Protein AF-0000000067098112 (afdb_homodimer)

Nearest PDB structures (foldseek):
  1sfp-assembly1_A-2  TM=9.881E-01  e=1.733E-14  Bos taurus
  1spp-assembly1_B  TM=9.277E-01  e=8.759E-15  Sus scrofa
  1spp-assembly1_A  TM=9.514E-01  e=3.627E-14  Sus scrofa
  7b01-assembly1_A  TM=7.606E-01  e=8.707E-05  Escherichia coli
  5azy-assembly3_A  TM=5.518E-01  e=7.334E-03  Rattus norvegicus

Sequence (258 aa):
ARLRDLSPWAHLPLGTLSMTMNGPHKCGGVLRDLSGRISTYEGPKTDCIWTILAKPGSRVFVAIPYLNLACGKEYVEVQDGLPGAGNYGKLCSGIGLTYQSSSNALSIKYSRTAGHSASSFDIYYYGDSARLRDLSPWAHLPLGTLSMTMNGPHKCGGVLRDLSGRISTYEGPKTDCIWTILAKPGSRVFVAIPYLNLACGKEYVEVQDGLPGAGNYGKLCSGIGLTYQSSSNALSIKYSRTAGHSASSFDIYYYGDS

Secondary structure (DSSP, 8-state):
------------------------SSS-EEE-SSEEEEE---SS--EEEEEEEPPTT--EEEEEEEEE--TTTEEEEEESSSTTS-EEEEEEEEEEEEEE-SSSEEEEEEEE-TTPPPPP-EEEEEE--/-------------------------SS-EEE-SSEEEEE---SS--EEEEEEEPPTT--EEEEEEEEE--TTTEEEEEESSSTTS-EEEEEEEEEEEEEE-SSSEEEEEEEE-TTPPPPP-EEEEEE--

Radius of gyration: 26.46 Å; Cα contacts (8 Å, |Δi|>4): 608; chains: 2; bounding box: 40×64×136 Å

Foldseek 3Di:
DDPPPPDDPPPPPPPPPCPCLCQDLDFEDEAEDQKHKHKDNFDQDFKGKYKYFYDWPKKKKKWWAWFAADPPFKWKWKAQFPPPHHTPDTHRTDHTDMDMHPTRMMMMMIGGHGPDGTDITMMMMGMDD/DDPDPPDPPPPPPPPPPCPVLPQDLDFEDEAEDQKHKHKDNFDQDFKGKYKYFYDWPKKKKKWWAWFAADPPFKWKWKAQFPPPHDTPDTDRTDHTDMDMHPTRMMMMMIGGHGPDGTDITMMMMGMDD

Organism: Sus scrofa (NCBI:txid9823)

pLDDT: mean 84.82, std 21.98, range [25.31, 98.44]

Structure (mmCIF, N/CA/C/O backbone):
data_AF-0000000067098112-model_v1
#
loop_
_entity.id
_entity.type
_entity.pdbx_description
1 polymer 'AQN-1 protein'
#
loop_
_atom_site.group_PDB
_atom_site.id
_atom_site.type_symbol
_atom_site.label_atom_id
_atom_site.label_alt_id
_atom_site.label_comp_id
_atom_site.label_asym_id
_atom_site.label_entity_id
_atom_site.label_seq_id
_atom_site.pdbx_PDB_ins_code
_atom_site.Cartn_x
_atom_site.Cartn_y
_atom_site.Cartn_z
_atom_site.occupancy
_atom_site.B_iso_or_equiv
_atom_site.auth_seq_id
_atom_site.auth_comp_id
_atom_site.auth_asym_id
_atom_site.auth_atom_id
_atom_site.pdbx_PDB_model_num
ATOM 1 N N . ALA A 1 1 ? 16.594 31.734 68 1 25.31 1 ALA A N 1
ATOM 2 C CA . ALA A 1 1 ? 15.812 32.406 66.938 1 25.31 1 ALA A CA 1
ATOM 3 C C . ALA A 1 1 ? 16.031 31.734 65.625 1 25.31 1 ALA A C 1
ATOM 5 O O . ALA A 1 1 ? 16.922 30.906 65.438 1 25.31 1 ALA A O 1
ATOM 6 N N . ARG A 1 2 ? 15.789 32.594 64.562 1 27.59 2 ARG A N 1
ATOM 7 C CA . ARG A 1 2 ? 15.008 32.625 63.312 1 27.59 2 ARG A CA 1
ATOM 8 C C . ARG A 1 2 ? 15.805 32.094 62.156 1 27.59 2 ARG A C 1
ATOM 10 O O . ARG A 1 2 ? 16.812 32.656 61.75 1 27.59 2 ARG A O 1
ATOM 17 N N . LEU A 1 3 ? 16.109 30.797 62.25 1 34.31 3 LEU A N 1
ATOM 18 C CA . LEU A 1 3 ? 16.703 30.109 61.125 1 34.31 3 LEU A CA 1
ATOM 19 C C . LEU A 1 3 ? 16.141 30.625 59.812 1 34.31 3 LEU A C 1
ATOM 21 O O . LEU A 1 3 ? 14.93 30.75 59.656 1 34.31 3 LEU A O 1
ATOM 25 N N . ARG A 1 4 ? 16.953 31.531 59.188 1 33.66 4 ARG A N 1
ATOM 26 C CA . ARG A 1 4 ? 16.766 32.125 57.875 1 33.66 4 ARG A CA 1
ATOM 27 C C . ARG A 1 4 ? 16.141 31.109 56.906 1 33.66 4 ARG A C 1
ATOM 29 O O . ARG A 1 4 ? 16.609 29.969 56.812 1 33.66 4 ARG A O 1
ATOM 36 N N . ASP A 1 5 ? 14.883 31.375 56.562 1 35.78 5 ASP A N 1
ATOM 37 C CA . ASP A 1 5 ? 13.977 30.875 55.531 1 35.78 5 ASP A CA 1
ATOM 38 C C . ASP A 1 5 ? 14.703 30.625 54.219 1 35.78 5 ASP A C 1
ATOM 40 O O . ASP A 1 5 ? 15.242 31.547 53.594 1 35.78 5 ASP A O 1
ATOM 44 N N . LEU A 1 6 ? 15.656 29.672 54.156 1 38.19 6 LEU A N 1
ATOM 45 C CA . LEU A 1 6 ? 16.188 29.203 52.875 1 38.19 6 LEU A CA 1
ATOM 46 C C . LEU A 1 6 ? 15.117 29.25 51.781 1 38.19 6 LEU A C 1
ATOM 48 O O . LEU A 1 6 ? 14.023 28.719 51.969 1 38.19 6 LEU A O 1
ATOM 52 N N . SER A 1 7 ? 15.148 30.438 51.125 1 38.28 7 SER A N 1
ATOM 53 C CA . SER A 1 7 ? 14.297 30.828 50 1 38.28 7 SER A CA 1
ATOM 54 C C . SER A 1 7 ? 13.961 29.625 49.125 1 38.28 7 SER A C 1
ATOM 56 O O . SER A 1 7 ? 14.664 28.609 49.156 1 38.28 7 SER A O 1
ATOM 58 N N . PRO A 1 8 ? 12.844 29.75 48.344 1 40.84 8 PRO A N 1
ATOM 59 C CA . PRO A 1 8 ? 11.938 29.016 47.438 1 40.84 8 PRO A CA 1
ATOM 60 C C . PRO A 1 8 ? 12.656 28.406 46.25 1 40.84 8 PRO A C 1
ATOM 62 O O . PRO A 1 8 ? 13.602 29 45.719 1 40.84 8 PRO A O 1
ATOM 65 N N . TRP A 1 9 ? 12.891 27 46.312 1 42.34 9 TRP A N 1
ATOM 66 C CA . TRP A 1 9 ? 13.141 26.188 45.125 1 42.34 9 TRP A CA 1
ATOM 67 C C . TRP A 1 9 ? 12.531 26.828 43.875 1 42.34 9 TRP A C 1
ATOM 69 O O . TRP A 1 9 ? 11.344 27.156 43.844 1 42.34 9 TRP A O 1
ATOM 79 N N . ALA A 1 10 ? 13.32 27.766 43.281 1 41.31 10 ALA A N 1
ATOM 80 C CA . ALA A 1 10 ? 13.016 28.312 41.969 1 41.31 10 ALA A CA 1
ATOM 81 C C . ALA A 1 10 ? 12.32 27.266 41.094 1 41.31 10 ALA A C 1
ATOM 83 O O . ALA A 1 10 ? 12.773 26.125 41 1 41.31 10 ALA A O 1
ATOM 84 N N . HIS A 1 11 ? 10.977 27.266 41.125 1 44.44 11 HIS A N 1
ATOM 85 C CA . HIS A 1 11 ? 10.156 26.594 40.125 1 44.44 11 HIS A CA 1
ATOM 86 C C . HIS A 1 11 ? 10.789 26.672 38.719 1 44.44 11 HIS A C 1
ATOM 88 O O . HIS A 1 11 ? 10.883 27.75 38.156 1 44.44 11 HIS A O 1
ATOM 94 N N . LEU A 1 12 ? 11.898 26.031 38.594 1 43.72 12 LEU A N 1
ATOM 95 C CA . LEU A 1 12 ? 12.273 25.922 37.188 1 43.72 12 LEU A CA 1
ATOM 96 C C . LEU A 1 12 ? 11.039 25.672 36.344 1 43.72 12 LEU A C 1
ATOM 98 O O . LEU A 1 12 ? 10.188 24.844 36.656 1 43.72 12 LEU A O 1
ATOM 102 N N . PRO A 1 13 ? 10.68 26.703 35.656 1 44.41 13 PRO A N 1
ATOM 103 C CA . PRO A 1 13 ? 9.547 26.375 34.781 1 44.41 13 PRO A CA 1
ATOM 104 C C . PRO A 1 13 ? 9.711 25.047 34.062 1 44.41 13 PRO A C 1
ATOM 106 O O . PRO A 1 13 ? 10.781 24.75 33.531 1 44.41 13 PRO A O 1
ATOM 109 N N . LEU A 1 14 ? 9.297 23.984 34.656 1 39.31 14 LEU A N 1
ATOM 110 C CA . LEU A 1 14 ? 9.062 22.844 33.781 1 39.31 14 LEU A CA 1
ATOM 111 C C . LEU A 1 14 ? 8.594 23.312 32.406 1 39.31 14 LEU A C 1
ATOM 113 O O . LEU A 1 14 ? 7.434 23.703 32.219 1 39.31 14 LEU A O 1
ATOM 117 N N . GLY A 1 15 ? 9.469 24.062 31.734 1 39.88 15 GLY A N 1
ATOM 118 C CA . GLY A 1 15 ? 9.078 24.156 30.328 1 39.88 15 GLY A CA 1
ATOM 119 C C . GLY A 1 15 ? 8.469 22.891 29.781 1 39.88 15 GLY A C 1
ATOM 120 O O . GLY A 1 15 ? 9.055 21.812 29.922 1 39.88 15 GLY A O 1
ATOM 121 N N . THR A 1 16 ? 7.191 22.719 30.047 1 38.34 16 THR A N 1
ATOM 122 C CA . THR A 1 16 ? 6.465 21.719 29.266 1 38.34 16 THR A CA 1
ATOM 123 C C . THR A 1 16 ? 7.031 21.625 27.859 1 38.34 16 THR A C 1
ATOM 125 O O . THR A 1 16 ? 7.07 22.625 27.125 1 38.34 16 THR A O 1
ATOM 128 N N . LEU A 1 17 ? 8.211 21.125 27.688 1 37.41 17 LEU A N 1
ATOM 129 C CA . LEU A 1 17 ? 8.438 20.641 26.328 1 37.41 17 LEU A CA 1
ATOM 130 C C . LEU A 1 17 ? 7.129 20.172 25.703 1 37.41 17 LEU A C 1
ATOM 132 O O . LEU A 1 17 ? 6.582 19.141 26.094 1 37.41 17 LEU A O 1
ATOM 136 N N . SER A 1 18 ? 6.16 21.078 25.656 1 36.88 18 SER A N 1
ATOM 137 C CA . SER A 1 18 ? 5.062 20.797 24.75 1 36.88 18 SER A CA 1
ATOM 138 C C . SER A 1 18 ? 5.555 20.047 23.516 1 36.88 18 SER A C 1
ATOM 140 O O . SER A 1 18 ? 6.316 20.594 22.703 1 36.88 18 SER A O 1
ATOM 142 N N . MET A 1 19 ? 6.223 18.984 23.594 1 39.19 19 MET A N 1
ATOM 143 C CA . MET A 1 19 ? 6.176 18.25 22.328 1 39.19 19 MET A CA 1
ATOM 144 C C . MET A 1 19 ? 4.875 18.516 21.578 1 39.19 19 MET A C 1
ATOM 146 O O . MET A 1 19 ? 3.805 18.094 22.016 1 39.19 19 MET A O 1
ATOM 150 N N . THR A 1 20 ? 4.555 19.688 21.266 1 40.09 20 THR A N 1
ATOM 151 C CA . THR A 1 20 ? 3.461 20.016 20.359 1 40.09 20 THR A CA 1
ATOM 152 C C . THR A 1 20 ? 3.371 18.969 19.234 1 40.09 20 THR A C 1
ATOM 154 O O . THR A 1 20 ? 4.297 18.844 18.438 1 40.09 20 THR A O 1
ATOM 157 N N . MET A 1 21 ? 3.25 17.781 19.469 1 44.78 21 MET A N 1
ATOM 158 C CA . MET A 1 21 ? 2.828 16.875 18.406 1 44.78 21 MET A CA 1
ATOM 159 C C . MET A 1 21 ? 1.925 17.594 17.406 1 44.78 21 MET A C 1
ATOM 161 O O . MET A 1 21 ? 0.701 17.469 17.469 1 44.78 21 MET A O 1
ATOM 165 N N . ASN A 1 22 ? 1.955 18.859 17.328 1 44.22 22 ASN A N 1
ATOM 166 C CA . ASN A 1 22 ? 1.069 19.609 16.453 1 44.22 22 ASN A CA 1
ATOM 167 C C . ASN A 1 22 ? 1.179 19.141 15.008 1 44.22 22 ASN A C 1
ATOM 169 O O . ASN A 1 22 ? 2.137 19.484 14.312 1 44.22 22 ASN A O 1
ATOM 173 N N . GLY A 1 23 ? 1.133 17.953 14.68 1 50.28 23 GLY A N 1
ATOM 174 C CA . GLY A 1 23 ? 0.94 17.828 13.242 1 50.28 23 GLY A CA 1
ATOM 175 C C . GLY A 1 23 ? -0.057 18.812 12.68 1 50.28 23 GLY A C 1
ATOM 176 O O . GLY A 1 23 ? -0.913 19.328 13.414 1 50.28 23 GLY A O 1
ATOM 177 N N . PRO A 1 24 ? 0.454 19.531 11.727 1 52.94 24 PRO A N 1
ATOM 178 C CA . PRO A 1 24 ? -0.452 20.562 11.195 1 52.94 24 PRO A CA 1
ATOM 179 C C . PRO A 1 24 ? -1.852 20.016 10.914 1 52.94 24 PRO A C 1
ATOM 181 O O . PRO A 1 24 ? -1.995 18.875 10.445 1 52.94 24 PRO A O 1
ATOM 184 N N . HIS A 1 25 ? -2.746 20.344 11.719 1 68.44 25 HIS A N 1
ATOM 185 C CA . HIS A 1 25 ? -4.129 20.25 11.266 1 68.44 25 HIS A CA 1
ATOM 186 C C . HIS A 1 25 ? -4.359 21.109 10.023 1 68.44 25 HIS A C 1
ATOM 188 O O . HIS A 1 25 ? -5.332 21.875 9.961 1 68.44 25 HIS A O 1
ATOM 194 N N . LYS A 1 26 ? -3.18 21.234 9.312 1 86.12 26 LYS A N 1
ATOM 195 C CA . LYS A 1 26 ? -3.264 21.984 8.062 1 86.12 26 LYS A CA 1
ATOM 196 C C . LYS A 1 26 ? -3.215 21.062 6.855 1 86.12 26 LYS A C 1
ATOM 198 O O . LYS A 1 26 ? -2.701 19.938 6.949 1 86.12 26 LYS A O 1
ATOM 203 N N . CYS A 1 27 ? -3.768 21.531 5.918 1 94.19 27 CYS A N 1
ATOM 204 C CA . CYS A 1 27 ? -3.799 20.766 4.68 1 94.19 27 CYS A CA 1
ATOM 205 C C . CYS A 1 27 ? -2.525 20.969 3.869 1 94.19 27 CYS A C 1
ATOM 207 O O . CYS A 1 27 ? -2.416 21.953 3.127 1 94.19 27 CYS A O 1
ATOM 209 N N . GLY A 1 28 ? -1.547 20.156 4.059 1 95.69 28 GLY A N 1
ATOM 210 C CA . GLY A 1 28 ? -0.354 20.141 3.229 1 95.69 28 GLY A CA 1
ATOM 211 C C . GLY A 1 28 ? 0.796 20.938 3.822 1 95.69 28 GLY A C 1
ATOM 212 O O . GLY A 1 28 ? 0.792 21.25 5.016 1 95.69 28 GLY A O 1
ATOM 213 N N . GLY A 1 29 ? 1.855 21.062 2.939 1 94.69 29 GLY A N 1
ATOM 214 C CA . GLY A 1 29 ? 3.041 21.812 3.338 1 94.69 29 GLY A CA 1
ATOM 215 C C . GLY A 1 29 ? 4.289 20.953 3.396 1 94.69 29 GLY A C 1
ATOM 216 O O . GLY A 1 29 ? 4.25 19.766 3.066 1 94.69 29 GLY A O 1
ATOM 217 N N . VAL A 1 30 ? 5.336 21.672 3.742 1 96.31 30 VAL A N 1
ATOM 218 C CA . VAL A 1 30 ? 6.625 20.984 3.844 1 96.31 30 VAL A CA 1
ATOM 219 C C . VAL A 1 30 ? 6.969 20.75 5.312 1 96.31 30 VAL A C 1
ATOM 221 O O . VAL A 1 30 ? 6.93 21.688 6.121 1 96.31 30 VAL A O 1
ATOM 224 N N . LEU A 1 31 ? 7.262 19.562 5.637 1 95.5 31 LEU A N 1
ATOM 225 C CA . LEU A 1 31 ? 7.586 19.141 7 1 95.5 31 LEU A CA 1
ATOM 226 C C . LEU A 1 31 ? 9.062 18.781 7.125 1 95.5 31 LEU A C 1
ATOM 228 O O . LEU A 1 31 ? 9.539 17.891 6.43 1 95.5 31 LEU A O 1
ATOM 232 N N . ARG A 1 32 ? 9.766 19.375 8.07 1 94.56 32 ARG A N 1
ATOM 233 C CA . ARG A 1 32 ? 11.211 19.188 8.164 1 94.56 32 ARG A CA 1
ATOM 234 C C . ARG A 1 32 ? 11.609 18.672 9.547 1 94.56 32 ARG A C 1
ATOM 236 O O . ARG A 1 32 ? 12.789 18.438 9.812 1 94.56 32 ARG A O 1
ATOM 243 N N . ASP A 1 33 ? 10.555 18.547 10.383 1 92.56 33 ASP A N 1
ATOM 244 C CA . ASP A 1 33 ? 10.859 18.016 11.703 1 92.56 33 ASP A CA 1
ATOM 245 C C . ASP A 1 33 ? 11.336 16.578 11.617 1 92.56 33 ASP A C 1
ATOM 247 O O . ASP A 1 33 ? 11.039 15.867 10.648 1 92.56 33 ASP A O 1
ATOM 251 N N . LEU A 1 34 ? 12.102 16.094 12.625 1 92.38 34 LEU A N 1
ATOM 252 C CA . LEU A 1 34 ? 12.656 14.742 12.648 1 92.38 34 LEU A CA 1
ATOM 253 C C . LEU A 1 34 ? 11.547 13.695 12.641 1 92.38 34 LEU A C 1
ATOM 255 O O . LEU A 1 34 ? 11.727 12.594 12.109 1 92.38 34 LEU A O 1
ATOM 259 N N . SER A 1 35 ? 10.469 14.055 13.352 1 95.38 35 SER A N 1
ATOM 260 C CA . SER A 1 35 ? 9.305 13.18 13.406 1 95.38 35 SER A CA 1
ATOM 261 C C . SER A 1 35 ? 8.016 13.977 13.586 1 95.38 35 SER A C 1
ATOM 263 O O . SER A 1 35 ? 8.055 15.156 13.938 1 95.38 35 SER A O 1
ATOM 265 N N . GLY A 1 36 ? 6.922 13.328 13.242 1 94.81 36 GLY A N 1
ATOM 266 C CA . GLY A 1 36 ? 5.648 14.016 13.422 1 94.81 36 GLY A CA 1
ATOM 267 C C . GLY A 1 36 ? 4.453 13.164 13.039 1 94.81 36 GLY A C 1
ATOM 268 O O . GLY A 1 36 ? 4.582 11.953 12.859 1 94.81 36 GLY A O 1
ATOM 269 N N . ARG A 1 37 ? 3.328 13.844 13.047 1 95.38 37 ARG A N 1
ATOM 270 C CA . ARG A 1 37 ? 2.047 13.195 12.781 1 95.38 37 ARG A CA 1
ATOM 271 C C . ARG A 1 37 ? 1.181 14.047 11.859 1 95.38 37 ARG A C 1
ATOM 273 O O . ARG A 1 37 ? 1.032 15.25 12.078 1 95.38 37 ARG A O 1
ATOM 280 N N . ILE A 1 38 ? 0.793 13.469 10.82 1 95.62 38 ILE A N 1
ATOM 281 C CA . ILE A 1 38 ? -0.203 14.078 9.953 1 95.62 38 ILE A CA 1
ATOM 282 C C . ILE A 1 38 ? -1.587 13.523 10.281 1 95.62 38 ILE A C 1
ATOM 284 O O . ILE A 1 38 ? -1.768 12.312 10.383 1 95.62 38 ILE A O 1
ATOM 288 N N . SER A 1 39 ? -2.516 14.367 10.43 1 94.12 39 SER A N 1
ATOM 289 C CA . SER A 1 39 ? -3.865 13.938 10.773 1 94.12 39 SER A CA 1
ATOM 290 C C . SER A 1 39 ? -4.902 14.57 9.852 1 94.12 39 SER A C 1
ATOM 292 O O . SER A 1 39 ? -4.582 15.477 9.086 1 94.12 39 SER A O 1
ATOM 294 N N . THR A 1 40 ? -6.02 14.102 10.031 1 91.44 40 THR A N 1
ATOM 295 C CA . THR A 1 40 ? -7.133 14.516 9.18 1 91.44 40 THR A CA 1
ATOM 296 C C . THR A 1 40 ? -7.332 16.031 9.25 1 91.44 40 THR A C 1
ATOM 298 O O . THR A 1 40 ? -7.32 16.609 10.344 1 91.44 40 THR A O 1
ATOM 301 N N . TYR A 1 41 ? -7.383 16.594 8.117 1 87.94 41 TYR A N 1
ATOM 302 C CA . TYR A 1 41 ? -7.785 17.984 7.961 1 87.94 41 TYR A CA 1
ATOM 303 C C . TYR A 1 41 ? -9.281 18.078 7.664 1 87.94 41 TYR A C 1
ATOM 305 O O . TYR A 1 41 ? -9.766 17.516 6.684 1 87.94 41 TYR A O 1
ATOM 313 N N . GLU A 1 42 ? -10 18.828 8.445 1 85.19 42 GLU A N 1
ATOM 314 C CA . GLU A 1 42 ? -11.445 18.906 8.312 1 85.19 42 GLU A CA 1
ATOM 315 C C . GLU A 1 42 ? -11.859 20.203 7.629 1 85.19 42 GLU A C 1
ATOM 317 O O . GLU A 1 42 ? -13.047 20.547 7.598 1 85.19 42 GLU A O 1
ATOM 322 N N . GLY A 1 43 ? -10.953 20.922 7.109 1 87.19 43 GLY A N 1
ATOM 323 C CA . GLY A 1 43 ? -11.266 22.188 6.449 1 87.19 43 GLY A CA 1
ATOM 324 C C . GLY A 1 43 ? -11.805 22 5.043 1 87.19 43 GLY A C 1
ATOM 325 O O . GLY A 1 43 ? -12.164 20.891 4.648 1 87.19 43 GLY A O 1
ATOM 326 N N . PRO A 1 44 ? -11.867 23.078 4.305 1 89.38 44 PRO A N 1
ATOM 327 C CA . PRO A 1 44 ? -12.555 23.031 3.012 1 89.38 44 PRO A CA 1
ATOM 328 C C . PRO A 1 44 ? -11.688 22.453 1.898 1 89.38 44 PRO A C 1
ATOM 330 O O . PRO A 1 44 ? -12.203 22.062 0.851 1 89.38 44 PRO A O 1
ATOM 333 N N . LYS A 1 45 ? -10.438 22.406 2.096 1 93 45 LYS A N 1
ATOM 334 C CA . LYS A 1 45 ? -9.562 21.875 1.058 1 93 45 LYS A CA 1
ATOM 335 C C . LYS A 1 45 ? -9.727 20.359 0.937 1 93 45 LYS A C 1
ATOM 337 O O . LYS A 1 45 ? -9.742 19.656 1.944 1 93 45 LYS A O 1
ATOM 342 N N . THR A 1 46 ? -9.828 19.906 -0.32 1 95.38 46 THR A N 1
ATOM 343 C CA . THR A 1 46 ? -10.109 18.5 -0.55 1 95.38 46 THR A CA 1
ATOM 344 C C . THR A 1 46 ? -8.852 17.766 -0.993 1 95.38 46 THR A C 1
ATOM 346 O O . THR A 1 46 ? -8.812 16.531 -0.981 1 95.38 46 THR A O 1
ATOM 349 N N . ASP A 1 47 ? -7.832 18.484 -1.407 1 97.06 47 ASP A N 1
ATOM 350 C CA . ASP A 1 47 ? -6.562 17.922 -1.847 1 97.06 47 ASP A CA 1
ATOM 351 C C . ASP A 1 47 ? -5.395 18.5 -1.047 1 97.06 47 ASP A C 1
ATOM 353 O O . ASP A 1 47 ? -5.133 19.703 -1.1 1 97.06 47 ASP A O 1
ATOM 357 N N . CYS A 1 48 ? -4.809 17.656 -0.335 1 97.19 48 CYS A N 1
ATOM 358 C CA . CYS A 1 48 ? -3.689 18.047 0.512 1 97.19 48 CYS A CA 1
ATOM 359 C C . CYS A 1 48 ? -2.438 17.25 0.176 1 97.19 48 CYS A C 1
ATOM 361 O O . CYS A 1 48 ? -2.518 16.047 -0.085 1 97.19 48 CYS A O 1
ATOM 363 N N . ILE A 1 49 ? -1.321 17.875 0.128 1 98.06 49 ILE A N 1
ATOM 364 C CA . ILE A 1 49 ? -0.059 17.172 -0.057 1 98.06 49 ILE A CA 1
ATOM 365 C C . ILE A 1 49 ? 0.949 17.625 0.994 1 98.06 49 ILE A C 1
ATOM 367 O O . ILE A 1 49 ? 1.201 18.828 1.14 1 98.06 49 ILE A O 1
ATOM 371 N N . TRP A 1 50 ? 1.417 16.75 1.742 1 97.19 50 TRP A N 1
ATOM 372 C CA . TRP A 1 50 ? 2.508 17 2.682 1 97.19 50 TRP A CA 1
ATOM 373 C C . TRP A 1 50 ? 3.816 16.422 2.158 1 97.19 50 TRP A C 1
ATOM 375 O O . TRP A 1 50 ? 3.873 15.25 1.771 1 97.19 50 TRP A O 1
ATOM 385 N N . THR A 1 51 ? 4.801 17.219 2.148 1 97.69 51 THR A N 1
ATOM 386 C CA . THR A 1 51 ? 6.133 16.766 1.771 1 97.69 51 THR A CA 1
ATOM 387 C C . THR A 1 51 ? 7.047 16.688 2.992 1 97.69 51 THR A C 1
ATOM 389 O O . THR A 1 51 ? 7.266 17.703 3.664 1 97.69 51 THR A O 1
ATOM 392 N N . ILE A 1 52 ? 7.492 15.547 3.283 1 97.12 52 ILE A N 1
ATOM 393 C CA . ILE A 1 52 ? 8.43 15.344 4.383 1 97.12 52 ILE A CA 1
ATOM 394 C C . ILE A 1 52 ? 9.859 15.352 3.854 1 97.12 52 ILE A C 1
ATOM 396 O O . ILE A 1 52 ? 10.203 14.57 2.965 1 97.12 52 ILE A O 1
ATOM 400 N N . LEU A 1 53 ? 10.648 16.234 4.379 1 97.06 53 LEU A N 1
ATOM 401 C CA . LEU A 1 53 ? 12.039 16.391 3.951 1 97.06 53 LEU A CA 1
ATOM 402 C C . LEU A 1 53 ? 13 16.094 5.102 1 97.06 53 LEU A C 1
ATOM 404 O O . LEU A 1 53 ? 13.055 16.859 6.07 1 97.06 53 LEU A O 1
ATOM 408 N N . ALA A 1 54 ? 13.734 15.062 4.941 1 97.12 54 ALA A N 1
ATOM 409 C CA . ALA A 1 54 ? 14.789 14.758 5.902 1 97.12 54 ALA A CA 1
ATOM 410 C C . ALA A 1 54 ? 16.125 15.367 5.469 1 97.12 54 ALA A C 1
ATOM 412 O O . ALA A 1 54 ? 16.219 15.945 4.387 1 97.12 54 ALA A O 1
ATOM 413 N N . LYS A 1 55 ? 17.062 15.227 6.359 1 94.88 55 LYS A N 1
ATOM 414 C CA . LYS A 1 55 ? 18.391 15.703 5.984 1 94.88 55 LYS A CA 1
ATOM 415 C C . LYS A 1 55 ? 18.969 14.891 4.82 1 94.88 55 LYS A C 1
ATOM 417 O O . LYS A 1 55 ? 18.656 13.711 4.668 1 94.88 55 LYS A O 1
ATOM 422 N N . PRO A 1 56 ? 19.797 15.609 4.055 1 94.44 56 PRO A N 1
ATOM 423 C CA . PRO A 1 56 ? 20.422 14.859 2.959 1 94.44 56 PRO A CA 1
ATOM 424 C C . PRO A 1 56 ? 21.125 13.594 3.434 1 94.44 56 PRO A C 1
ATOM 426 O O . PRO A 1 56 ? 21.766 13.602 4.484 1 94.44 56 PRO A O 1
ATOM 429 N N . GLY A 1 57 ? 20.969 12.523 2.709 1 94.12 57 GLY A N 1
ATOM 430 C CA . GLY A 1 57 ? 21.609 11.258 3.049 1 94.12 57 GLY A CA 1
ATOM 431 C C . GLY A 1 57 ? 20.75 10.391 3.963 1 94.12 57 GLY A C 1
ATOM 432 O O . GLY A 1 57 ? 21.125 9.25 4.258 1 94.12 57 GLY A O 1
ATOM 433 N N . SER A 1 58 ? 19.719 11 4.371 1 95.56 58 SER A N 1
ATOM 434 C CA . SER A 1 58 ? 18.781 10.273 5.227 1 95.56 58 SER A CA 1
ATOM 435 C C . SER A 1 58 ? 17.562 9.812 4.445 1 95.56 58 SER A C 1
ATOM 437 O O . SER A 1 58 ? 17.406 10.141 3.264 1 95.56 58 SER A O 1
ATOM 439 N N . ARG A 1 59 ? 16.766 8.984 5.141 1 96.81 59 ARG A N 1
ATOM 440 C CA . ARG A 1 59 ? 15.531 8.516 4.527 1 96.81 59 ARG A CA 1
ATOM 441 C C . ARG A 1 59 ? 14.328 8.859 5.402 1 96.81 59 ARG A C 1
ATOM 443 O O . ARG A 1 59 ? 14.484 9.234 6.566 1 96.81 59 ARG A O 1
ATOM 450 N N . VAL A 1 60 ? 13.227 8.82 4.805 1 97.44 60 VAL A N 1
ATOM 451 C CA . VAL A 1 60 ? 11.977 9.094 5.504 1 97.44 60 VAL A CA 1
ATOM 452 C C . VAL A 1 60 ? 11.203 7.793 5.695 1 97.44 60 VAL A C 1
ATOM 454 O O . VAL A 1 60 ? 11.094 6.988 4.77 1 97.44 60 VAL A O 1
ATOM 457 N N . PHE A 1 61 ? 10.672 7.582 6.859 1 97.25 61 PHE A N 1
ATOM 458 C CA . PHE A 1 61 ? 9.82 6.445 7.195 1 97.25 61 PHE A CA 1
ATOM 459 C C . PHE A 1 61 ? 8.406 6.91 7.535 1 97.25 61 PHE A C 1
ATOM 461 O O . PHE A 1 61 ? 8.227 7.914 8.234 1 97.25 61 PHE A O 1
ATOM 468 N N . VAL A 1 62 ? 7.473 6.203 7.016 1 97.81 62 VAL A N 1
ATOM 469 C CA . VAL A 1 62 ? 6.07 6.531 7.258 1 97.81 62 VAL A CA 1
ATOM 470 C C . VAL A 1 62 ? 5.328 5.289 7.75 1 97.81 62 VAL A C 1
ATOM 472 O O . VAL A 1 62 ? 5.535 4.188 7.234 1 97.81 62 VAL A O 1
ATOM 475 N N . ALA A 1 63 ? 4.449 5.484 8.672 1 98.19 63 ALA A N 1
ATOM 476 C CA . ALA A 1 63 ? 3.604 4.406 9.172 1 98.19 63 ALA A CA 1
ATOM 477 C C . ALA A 1 63 ? 2.146 4.848 9.266 1 98.19 63 ALA A C 1
ATOM 479 O O . ALA A 1 63 ? 1.851 5.934 9.781 1 98.19 63 ALA A O 1
ATOM 480 N N . ILE A 1 64 ? 1.282 4.051 8.773 1 98.12 64 ILE A N 1
ATOM 481 C CA . ILE A 1 64 ? -0.162 4.227 8.883 1 98.12 64 ILE A CA 1
ATOM 482 C C . ILE A 1 64 ? -0.779 3.01 9.57 1 98.12 64 ILE A C 1
ATOM 484 O O . ILE A 1 64 ? -1.104 2.018 8.914 1 98.12 64 ILE A O 1
ATOM 488 N N . PRO A 1 65 ? -0.995 3.148 10.805 1 97.88 65 PRO A N 1
ATOM 489 C CA . PRO A 1 65 ? -1.437 1.96 11.539 1 97.88 65 PRO A CA 1
ATOM 490 C C . PRO A 1 65 ? -2.779 1.426 11.047 1 97.88 65 PRO A C 1
ATOM 492 O O . PRO A 1 65 ? -2.969 0.21 10.953 1 97.88 65 PRO A O 1
ATOM 495 N N . TYR A 1 66 ? -3.688 2.352 10.797 1 97.12 66 TYR A N 1
ATOM 496 C CA . TYR A 1 66 ? -5.035 2.006 10.359 1 97.12 66 TYR A CA 1
ATOM 497 C C . TYR A 1 66 ? -5.562 3.025 9.352 1 97.12 66 TYR A C 1
ATOM 499 O O . TYR A 1 66 ? -5.496 4.234 9.594 1 97.12 66 TYR A O 1
ATOM 507 N N . LEU A 1 67 ? -5.973 2.52 8.242 1 97.75 67 LEU A N 1
ATOM 508 C CA . LEU A 1 67 ? -6.582 3.363 7.219 1 97.75 67 LEU A CA 1
ATOM 509 C C . LEU A 1 67 ? -7.961 2.84 6.832 1 97.75 67 LEU A C 1
ATOM 511 O O . LEU A 1 67 ? -8.102 1.683 6.43 1 97.75 67 LEU A O 1
ATOM 515 N N . ASN A 1 68 ? -8.906 3.598 7.008 1 96.19 68 ASN A N 1
ATOM 516 C CA . ASN A 1 68 ? -10.289 3.258 6.672 1 96.19 68 ASN A CA 1
ATOM 517 C C . ASN A 1 68 ? -11.047 4.461 6.121 1 96.19 68 ASN A C 1
ATOM 519 O O . ASN A 1 68 ? -11.859 5.059 6.824 1 96.19 68 ASN A O 1
ATOM 523 N N . LEU A 1 69 ? -10.789 4.773 4.879 1 97.19 69 LEU A N 1
ATOM 524 C CA . LEU A 1 69 ? -11.414 5.902 4.199 1 97.19 69 LEU A CA 1
ATOM 525 C C . LEU A 1 69 ? -12.633 5.453 3.398 1 97.19 69 LEU A C 1
ATOM 527 O O . LEU A 1 69 ? -12.867 4.25 3.242 1 97.19 69 LEU A O 1
ATOM 531 N N . ALA A 1 70 ? -13.336 6.418 2.961 1 95.31 70 ALA A N 1
ATOM 532 C CA . ALA A 1 70 ? -14.461 6.133 2.072 1 95.31 70 ALA A CA 1
ATOM 533 C C . ALA A 1 70 ? -13.969 5.809 0.662 1 95.31 70 ALA A C 1
ATOM 535 O O . ALA A 1 70 ? -13.812 6.707 -0.167 1 95.31 70 ALA A O 1
ATOM 536 N N . CYS A 1 71 ? -13.844 4.582 0.409 1 94.31 71 CYS A N 1
ATOM 537 C CA . CYS A 1 71 ? -13.312 4.152 -0.881 1 94.31 71 CYS A CA 1
ATOM 538 C C . CYS A 1 71 ? -14.156 4.703 -2.025 1 94.31 71 CYS A C 1
ATOM 540 O O . CYS A 1 71 ? -15.391 4.715 -1.946 1 94.31 71 CYS A O 1
ATOM 542 N N . GLY A 1 72 ? -13.461 5.152 -3.039 1 94.31 72 GLY A N 1
ATOM 543 C CA . GLY A 1 72 ? -14.141 5.773 -4.164 1 94.31 72 GLY A CA 1
ATOM 544 C C . GLY A 1 72 ? -14.367 7.262 -3.979 1 94.31 72 GLY A C 1
ATOM 545 O O . GLY A 1 72 ? -14.625 7.984 -4.945 1 94.31 72 GLY A O 1
ATOM 546 N N . LYS A 1 73 ? -14.234 7.691 -2.703 1 97.31 73 LYS A N 1
ATOM 547 C CA . LYS A 1 73 ? -14.453 9.109 -2.424 1 97.31 73 LYS A CA 1
ATOM 548 C C . LYS A 1 73 ? -13.195 9.75 -1.828 1 97.31 73 LYS A C 1
ATOM 550 O O . LYS A 1 73 ? -13.031 10.969 -1.882 1 97.31 73 LYS A O 1
ATOM 555 N N . GLU A 1 74 ? -12.469 8.914 -1.179 1 97.5 74 GLU A N 1
ATOM 556 C CA . GLU A 1 74 ? -11.25 9.359 -0.516 1 97.5 74 GLU A CA 1
ATOM 557 C C . GLU A 1 74 ? -10.078 8.43 -0.824 1 97.5 74 GLU A C 1
ATOM 559 O O . GLU A 1 74 ? -10.266 7.227 -1.002 1 97.5 74 GLU A O 1
ATOM 564 N N . TYR A 1 75 ? -8.883 8.977 -0.84 1 97.94 75 TYR A N 1
ATOM 565 C CA . TYR A 1 75 ? -7.707 8.117 -0.889 1 97.94 75 TYR A CA 1
ATOM 566 C C . TYR A 1 75 ? -6.484 8.836 -0.331 1 97.94 75 TYR A C 1
ATOM 568 O O . TYR A 1 75 ? -6.465 10.062 -0.248 1 97.94 75 TYR A O 1
ATOM 576 N N . VAL A 1 76 ? -5.543 8.016 0.035 1 98.19 76 VAL A N 1
ATOM 577 C CA . VAL A 1 76 ? -4.191 8.453 0.368 1 98.19 76 VAL A CA 1
ATOM 578 C C . VAL A 1 76 ? -3.197 7.875 -0.634 1 98.19 76 VAL A C 1
ATOM 580 O O . VAL A 1 76 ? -3.33 6.719 -1.051 1 98.19 76 VAL A O 1
ATOM 583 N N . GLU A 1 77 ? -2.311 8.656 -0.99 1 98.38 77 GLU A N 1
ATOM 584 C CA . GLU A 1 77 ? -1.237 8.242 -1.887 1 98.38 77 GLU A CA 1
ATOM 585 C C . GLU A 1 77 ? 0.131 8.594 -1.31 1 98.38 77 GLU A C 1
ATOM 587 O O . GLU A 1 77 ? 0.414 9.766 -1.039 1 98.38 77 GLU A O 1
ATOM 592 N N . VAL A 1 78 ? 0.975 7.555 -1.133 1 98.44 78 VAL A N 1
ATOM 593 C CA . VAL A 1 78 ? 2.346 7.773 -0.681 1 98.44 78 VAL A CA 1
ATOM 594 C C . VAL A 1 78 ? 3.285 7.82 -1.884 1 98.44 78 VAL A C 1
ATOM 596 O O . VAL A 1 78 ? 3.275 6.918 -2.723 1 98.44 78 VAL A O 1
ATOM 599 N N . GLN A 1 79 ? 4.023 8.906 -1.923 1 98.19 79 GLN A N 1
ATOM 600 C CA . GLN A 1 79 ? 4.938 9.102 -3.043 1 98.19 79 GLN A CA 1
ATOM 601 C C . GLN A 1 79 ? 6.391 9.078 -2.58 1 98.19 79 GLN A C 1
ATOM 603 O O . GLN A 1 79 ? 6.746 9.75 -1.605 1 98.19 79 GLN A O 1
ATOM 608 N N . ASP A 1 80 ? 7.152 8.344 -3.289 1 97.25 80 ASP A N 1
ATOM 609 C CA . ASP A 1 80 ? 8.562 8.211 -2.936 1 97.25 80 ASP A CA 1
ATOM 610 C C . ASP A 1 80 ? 9.383 9.375 -3.48 1 97.25 80 ASP A C 1
ATOM 612 O O . ASP A 1 80 ? 10.062 9.242 -4.496 1 97.25 80 ASP A O 1
ATOM 616 N N . GLY A 1 81 ? 9.375 10.445 -2.857 1 97.69 81 GLY A N 1
ATOM 617 C CA . GLY A 1 81 ? 10.055 11.664 -3.266 1 97.69 81 GLY A CA 1
ATOM 618 C C . GLY A 1 81 ? 9.164 12.891 -3.215 1 97.69 81 GLY A C 1
ATOM 619 O O . GLY A 1 81 ? 8.289 13 -2.354 1 97.69 81 GLY A O 1
ATOM 620 N N . LEU A 1 82 ? 9.484 13.906 -4.02 1 97.94 82 LEU A N 1
ATOM 621 C CA . LEU A 1 82 ? 8.688 15.125 -4.145 1 97.94 82 LEU A CA 1
ATOM 622 C C . LEU A 1 82 ? 7.363 14.844 -4.836 1 97.94 82 LEU A C 1
ATOM 624 O O . LEU A 1 82 ? 7.184 13.781 -5.438 1 97.94 82 LEU A O 1
ATOM 628 N N . PRO A 1 83 ? 6.414 15.758 -4.617 1 97.69 83 PRO A N 1
ATOM 629 C CA . PRO A 1 83 ? 5.129 15.531 -5.285 1 97.69 83 PRO A CA 1
ATOM 630 C C . PRO A 1 83 ? 5.281 15.203 -6.77 1 97.69 83 PRO A C 1
ATOM 632 O O . PRO A 1 83 ? 6.02 15.883 -7.48 1 97.69 83 PRO A O 1
ATOM 635 N N . GLY A 1 84 ? 4.648 14.148 -7.203 1 95.88 84 GLY A N 1
ATOM 636 C CA . GLY A 1 84 ? 4.73 13.742 -8.594 1 95.88 84 GLY A CA 1
ATOM 637 C C . GLY A 1 84 ? 5.707 12.602 -8.828 1 95.88 84 GLY A C 1
ATOM 638 O O . GLY A 1 84 ? 5.738 12.016 -9.914 1 95.88 84 GLY A O 1
ATOM 639 N N . ALA A 1 85 ? 6.551 12.234 -7.867 1 95.75 85 ALA A N 1
ATOM 640 C CA . ALA A 1 85 ? 7.477 11.109 -7.969 1 95.75 85 ALA A CA 1
ATOM 641 C C . ALA A 1 85 ? 6.727 9.781 -8 1 95.75 85 ALA A C 1
ATOM 643 O O . ALA A 1 85 ? 5.492 9.758 -8.016 1 95.75 85 ALA A O 1
ATOM 644 N N . GLY A 1 86 ? 7.477 8.656 -8.125 1 93.19 86 GLY A N 1
ATOM 645 C CA . GLY A 1 86 ? 6.863 7.34 -8.047 1 93.19 86 GLY A CA 1
ATOM 646 C C . GLY A 1 86 ? 6.051 7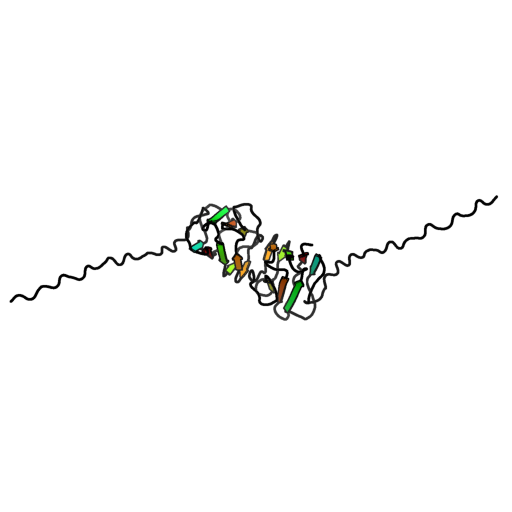.137 -6.781 1 93.19 86 GLY A C 1
ATOM 647 O O . GLY A 1 86 ? 6.367 7.703 -5.734 1 93.19 86 GLY A O 1
ATOM 648 N N . ASN A 1 87 ? 4.961 6.391 -6.984 1 93.12 87 ASN A N 1
ATOM 649 C CA . ASN A 1 87 ? 4.066 6.234 -5.844 1 93.12 87 ASN A CA 1
ATOM 650 C C . ASN A 1 87 ? 3.643 4.781 -5.656 1 93.12 87 ASN A C 1
ATOM 652 O O . ASN A 1 87 ? 3.953 3.926 -6.488 1 93.12 87 ASN A O 1
ATOM 656 N N . TYR A 1 88 ? 3.008 4.52 -4.547 1 95.94 88 TYR A N 1
ATOM 657 C CA . TYR A 1 88 ? 2.631 3.164 -4.156 1 95.94 88 TYR A CA 1
ATOM 658 C C . TYR A 1 88 ? 1.151 2.912 -4.422 1 95.94 88 TYR A C 1
ATOM 660 O O . TYR A 1 88 ? 0.592 1.916 -3.957 1 95.94 88 TYR A O 1
ATOM 668 N N . GLY A 1 89 ? 0.517 3.895 -5.121 1 96.69 89 GLY A N 1
ATOM 669 C CA . GLY A 1 89 ? -0.883 3.713 -5.469 1 96.69 89 GLY A CA 1
ATOM 670 C C . GLY A 1 89 ? -1.83 4.449 -4.539 1 96.69 89 GLY A C 1
ATOM 671 O O . GLY A 1 89 ? -1.394 5.094 -3.584 1 96.69 89 GLY A O 1
ATOM 672 N N . LYS A 1 90 ? -3.059 4.43 -4.898 1 98.19 90 LYS A N 1
ATOM 673 C CA . LYS A 1 90 ? -4.109 5.066 -4.105 1 98.19 90 LYS A CA 1
ATOM 674 C C . LYS A 1 90 ? -4.734 4.07 -3.131 1 98.19 90 LYS A C 1
ATOM 676 O O . LYS A 1 90 ? -5.176 2.992 -3.531 1 98.19 90 LYS A O 1
AT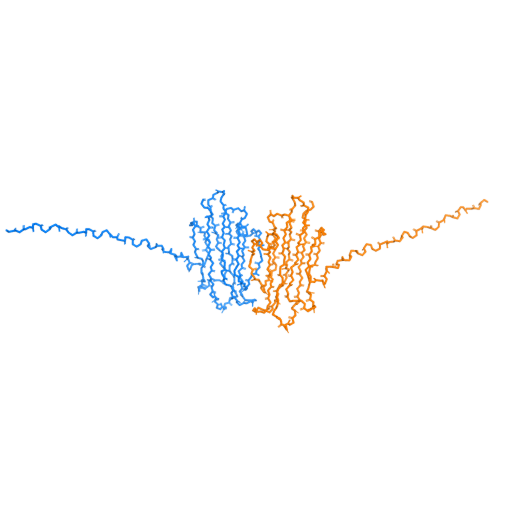OM 681 N N . LEU A 1 91 ? -4.75 4.465 -1.949 1 97.69 91 LEU A N 1
ATOM 682 C CA . LEU A 1 91 ? -5.207 3.59 -0.876 1 97.69 91 LEU A CA 1
ATOM 683 C C . LEU A 1 91 ? -6.434 4.18 -0.18 1 97.69 91 LEU A C 1
ATOM 685 O O . LEU A 1 91 ? -6.5 5.387 0.044 1 97.69 91 LEU A O 1
ATOM 689 N N . CYS A 1 92 ? -7.309 3.328 0.201 1 97.5 92 CYS A N 1
ATOM 690 C CA . CYS A 1 92 ? -8.43 3.809 1.005 1 97.5 92 CYS A CA 1
ATOM 691 C C . CYS A 1 92 ? -8.594 2.967 2.266 1 97.5 92 CYS A C 1
ATOM 693 O O . CYS A 1 92 ? -9.273 3.379 3.207 1 97.5 92 CYS A O 1
ATOM 695 N N . SER A 1 93 ? -7.938 1.777 2.262 1 96.38 93 SER A N 1
ATOM 696 C CA . SER A 1 93 ? -7.996 0.921 3.441 1 96.38 93 SER A CA 1
ATOM 697 C C . SER A 1 93 ? -6.723 0.098 3.592 1 96.38 93 SER A C 1
ATOM 699 O O . SER A 1 93 ? -6.039 -0.186 2.605 1 96.38 93 SER A O 1
ATOM 701 N N . GLY A 1 94 ? -6.41 -0.165 4.812 1 97 94 GLY A N 1
ATOM 702 C CA . GLY A 1 94 ? -5.227 -0.954 5.113 1 97 94 GLY A CA 1
ATOM 703 C C . GLY A 1 94 ? -4.883 -0.972 6.594 1 97 94 GLY A C 1
ATOM 704 O O . GLY A 1 94 ? -5.395 -0.157 7.363 1 97 94 GLY A O 1
ATOM 705 N N . ILE A 1 95 ? -4.082 -1.979 6.887 1 97.81 95 ILE A N 1
ATOM 706 C CA . ILE A 1 95 ? -3.627 -2.107 8.266 1 97.81 95 ILE A CA 1
ATOM 707 C C . ILE A 1 95 ? -2.107 -2.248 8.297 1 97.81 95 ILE A C 1
ATOM 709 O O . ILE A 1 95 ? -1.533 -3.027 7.535 1 97.81 95 ILE A O 1
ATOM 713 N N . GLY A 1 96 ? -1.528 -1.469 9.211 1 97.94 96 GLY A N 1
ATOM 714 C CA . GLY A 1 96 ? -0.098 -1.61 9.438 1 97.94 96 GLY A CA 1
ATOM 715 C C . GLY A 1 96 ? 0.734 -1.213 8.227 1 97.94 96 GLY A C 1
ATOM 716 O O . GLY A 1 96 ? 1.723 -1.875 7.906 1 97.94 96 GLY A O 1
ATOM 717 N N . LEU A 1 97 ? 0.36 -0.176 7.559 1 97.81 97 LEU A N 1
ATOM 718 C CA . LEU A 1 97 ? 1.062 0.252 6.355 1 97.81 97 LEU A CA 1
ATOM 719 C C . LEU A 1 97 ? 2.381 0.934 6.707 1 97.81 97 LEU A C 1
ATOM 721 O O . LEU A 1 97 ? 2.422 1.795 7.59 1 97.81 97 LEU A O 1
ATOM 725 N N . THR A 1 98 ? 3.494 0.543 6.035 1 97.38 98 THR A N 1
ATOM 726 C CA . THR A 1 98 ? 4.801 1.146 6.27 1 97.38 98 THR A CA 1
ATOM 727 C C . THR A 1 98 ? 5.512 1.422 4.945 1 97.38 98 THR A C 1
ATOM 729 O O . THR A 1 98 ? 5.426 0.624 4.012 1 97.38 98 THR A O 1
ATOM 732 N N . TYR A 1 99 ? 6.207 2.504 4.926 1 96.62 99 TYR A N 1
ATOM 733 C CA . TYR A 1 99 ? 6.938 2.92 3.734 1 96.62 99 TYR A CA 1
ATOM 734 C C . TYR A 1 99 ? 8.289 3.512 4.109 1 96.62 99 TYR A C 1
ATOM 736 O O . TYR A 1 99 ? 8.43 4.148 5.156 1 96.62 99 TYR A O 1
ATOM 744 N N . GLN A 1 100 ? 9.227 3.266 3.291 1 94.75 100 GLN A N 1
ATOM 745 C CA . GLN A 1 100 ? 10.531 3.906 3.379 1 94.75 100 GLN A CA 1
ATOM 746 C C . GLN A 1 100 ? 10.906 4.578 2.062 1 94.75 100 GLN A C 1
ATOM 748 O O . GLN A 1 100 ? 10.797 3.973 0.995 1 94.75 100 GLN A O 1
ATOM 753 N N . SER A 1 101 ? 11.359 5.766 2.146 1 95.69 101 SER A N 1
ATOM 754 C CA . SER A 1 101 ? 11.711 6.496 0.932 1 95.69 101 SER A CA 1
ATOM 755 C C . SER A 1 101 ? 13.047 6.027 0.366 1 95.69 101 SER A C 1
ATOM 757 O O . SER A 1 101 ? 13.867 5.465 1.09 1 95.69 101 SER A O 1
ATOM 759 N N . SER A 1 102 ? 13.211 6.203 -0.902 1 93.25 102 SER A N 1
ATOM 760 C CA . SER A 1 102 ? 14.477 5.902 -1.556 1 93.25 102 SER A CA 1
ATOM 761 C C . SER A 1 102 ? 15.469 7.047 -1.38 1 93.25 102 SER A C 1
ATOM 763 O O . SER A 1 102 ? 16.672 6.859 -1.549 1 93.25 102 SER A O 1
ATOM 765 N N . SER A 1 103 ? 14.977 8.266 -1.149 1 95.81 103 SER A N 1
ATOM 766 C CA . SER A 1 103 ? 15.766 9.469 -0.903 1 95.81 103 SER A CA 1
ATOM 767 C C . SER A 1 103 ? 15.336 10.156 0.386 1 95.81 103 SER A C 1
ATOM 769 O O . SER A 1 103 ? 14.648 9.562 1.218 1 95.81 103 SER A O 1
ATOM 771 N N . ASN A 1 104 ? 15.742 11.422 0.47 1 97.31 104 ASN A N 1
ATOM 772 C CA . ASN A 1 104 ? 15.461 12.109 1.728 1 97.31 104 ASN A CA 1
ATOM 773 C C . ASN A 1 104 ? 14.086 12.773 1.71 1 97.31 104 ASN A C 1
ATOM 775 O O . ASN A 1 104 ? 13.805 13.641 2.539 1 97.31 104 ASN A O 1
ATOM 779 N N . ALA A 1 105 ? 13.305 12.414 0.72 1 97.94 105 ALA A N 1
ATOM 780 C CA . ALA A 1 105 ? 12 13.047 0.588 1 97.94 105 ALA A CA 1
ATOM 781 C C . ALA A 1 105 ? 10.898 12.008 0.381 1 97.94 105 ALA A C 1
ATOM 783 O O . ALA A 1 105 ? 11.102 11.008 -0.315 1 97.94 105 ALA A O 1
ATOM 784 N N . LEU A 1 106 ? 9.758 12.227 0.926 1 98.31 106 LEU A N 1
ATOM 785 C CA . LEU A 1 106 ? 8.531 11.453 0.737 1 98.31 106 LEU A CA 1
ATOM 786 C C . LEU A 1 106 ? 7.305 12.352 0.849 1 98.31 106 LEU A C 1
ATOM 788 O O . LEU A 1 106 ? 7.23 13.203 1.735 1 98.31 106 LEU A O 1
ATOM 792 N N . SER A 1 107 ? 6.391 12.188 -0.054 1 98.44 107 SER A N 1
ATOM 793 C CA . SER A 1 107 ? 5.188 13.008 -0.037 1 98.44 107 SER A CA 1
ATOM 794 C C . SER A 1 107 ? 3.941 12.172 0.223 1 98.44 107 SER A C 1
ATOM 796 O O . SER A 1 107 ? 3.836 11.039 -0.261 1 98.44 107 SER A O 1
ATOM 798 N N . ILE A 1 108 ? 3.035 12.734 0.929 1 98.44 108 ILE A N 1
ATOM 799 C CA . ILE A 1 108 ? 1.741 12.117 1.202 1 98.44 108 ILE A CA 1
ATOM 800 C C . ILE A 1 108 ? 0.625 12.984 0.622 1 98.44 108 ILE A C 1
ATOM 802 O O . ILE A 1 108 ? 0.48 14.156 0.992 1 98.44 108 ILE A O 1
ATOM 806 N N . LYS A 1 109 ? -0.142 12.406 -0.244 1 98.25 109 LYS A N 1
ATOM 807 C CA . LYS A 1 109 ? -1.307 13.078 -0.813 1 98.25 109 LYS A CA 1
ATOM 808 C C . LYS A 1 109 ? -2.604 12.508 -0.245 1 98.25 109 LYS A C 1
ATOM 810 O O . LYS A 1 109 ? -2.742 11.289 -0.101 1 98.25 109 LYS A O 1
ATOM 815 N N . TYR A 1 110 ? -3.43 13.352 0.198 1 97.62 110 TYR A N 1
ATOM 816 C CA . TYR A 1 110 ? -4.793 13.008 0.582 1 97.62 110 TYR A CA 1
ATOM 817 C C . TYR A 1 110 ? -5.805 13.727 -0.306 1 97.62 110 TYR A C 1
ATOM 819 O O . TYR A 1 110 ? -5.695 14.93 -0.54 1 97.62 110 TYR A O 1
ATOM 827 N N . SER A 1 111 ? -6.742 12.977 -0.803 1 97.69 111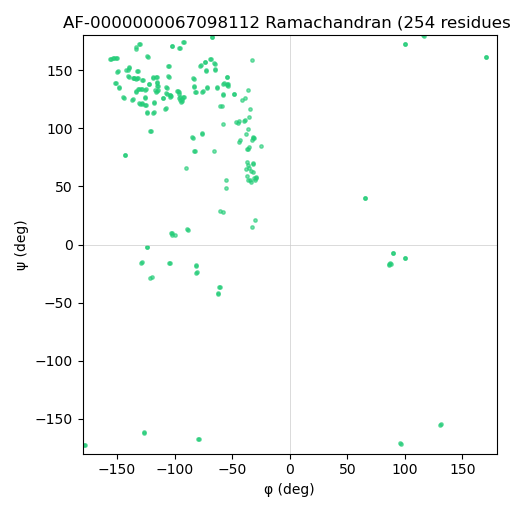 SER A N 1
ATOM 828 C CA . SER A 1 111 ? -7.781 13.547 -1.652 1 97.69 111 SER A CA 1
ATOM 829 C C . SER A 1 111 ? -9.164 13.047 -1.24 1 97.69 111 SER A C 1
ATOM 831 O O . SER A 1 111 ? -9.32 11.891 -0.853 1 97.69 111 SER A O 1
ATOM 833 N N . ARG A 1 112 ? -10.133 13.906 -1.308 1 96.62 112 ARG A N 1
ATOM 834 C CA . ARG A 1 112 ? -11.516 13.531 -1.056 1 96.62 112 ARG A CA 1
ATOM 835 C C . ARG A 1 112 ? -12.469 14.234 -2.02 1 96.62 112 ARG A C 1
ATOM 837 O O . ARG A 1 112 ? -12.164 15.328 -2.506 1 96.62 112 ARG A O 1
ATOM 844 N N . THR A 1 113 ? -13.539 13.664 -2.338 1 96.38 113 THR A N 1
ATOM 845 C CA . THR A 1 113 ? -14.562 14.266 -3.184 1 96.38 113 THR A CA 1
ATOM 846 C C . THR A 1 113 ? -15.156 15.508 -2.516 1 96.38 113 THR A C 1
ATOM 848 O O . THR A 1 113 ? -15.422 15.5 -1.313 1 96.38 113 THR A O 1
ATOM 851 N N . ALA A 1 114 ? -15.266 16.5 -3.318 1 94 114 ALA A N 1
ATOM 852 C CA . ALA A 1 114 ? -15.844 17.734 -2.783 1 94 114 ALA A CA 1
ATOM 853 C C . ALA A 1 114 ? -17.188 17.469 -2.129 1 94 114 ALA A C 1
ATOM 855 O O . ALA A 1 114 ? -18.016 16.734 -2.678 1 94 114 ALA A O 1
ATOM 856 N N . GLY A 1 115 ? -17.422 18.062 -0.971 1 92.19 115 GLY A N 1
ATOM 857 C CA . GLY A 1 115 ? -18.688 17.922 -0.269 1 92.19 115 GLY A CA 1
ATOM 858 C C . GLY A 1 115 ? -18.734 16.688 0.625 1 92.19 115 GLY A C 1
ATOM 859 O O . GLY A 1 115 ? -19.625 16.562 1.461 1 92.19 115 GLY A O 1
ATOM 860 N N . HIS A 1 116 ? -17.828 15.828 0.367 1 93.5 116 HIS A N 1
ATOM 861 C CA . HIS A 1 116 ? -17.781 14.641 1.214 1 93.5 116 HIS A CA 1
ATOM 862 C C . HIS A 1 116 ? -17 14.914 2.498 1 93.5 116 HIS A C 1
ATOM 864 O O . HIS A 1 116 ? -15.969 15.578 2.469 1 93.5 116 HIS A O 1
ATOM 870 N N . SER A 1 117 ? -17.438 14.336 3.633 1 93.31 117 SER A N 1
ATOM 871 C CA . SER A 1 117 ? -16.75 14.531 4.91 1 93.31 117 SER A CA 1
ATOM 872 C C . SER A 1 117 ? -15.43 13.773 4.953 1 93.31 117 SER A C 1
ATOM 874 O O . SER A 1 117 ? -15.305 12.703 4.359 1 93.31 117 SER A O 1
ATOM 876 N N . ALA A 1 118 ? -14.523 14.281 5.664 1 93.88 118 ALA A N 1
ATOM 877 C CA . ALA A 1 118 ? -13.211 13.648 5.789 1 93.88 118 ALA A CA 1
ATOM 878 C C . ALA A 1 118 ? -13.234 12.531 6.824 1 93.88 118 ALA A C 1
ATOM 880 O O . ALA A 1 118 ? -13.781 12.695 7.918 1 93.88 118 ALA A O 1
ATOM 881 N N . SER A 1 119 ? -12.719 11.398 6.441 1 95.31 119 SER A N 1
ATOM 882 C CA . SER A 1 119 ? -12.5 10.328 7.406 1 95.31 119 SER A CA 1
ATOM 883 C C . SER A 1 119 ? -11.312 10.633 8.32 1 95.31 119 SER A C 1
ATOM 885 O O . SER A 1 119 ? -10.453 11.445 7.973 1 95.31 119 SER A O 1
ATOM 887 N N . SER A 1 120 ? -11.289 10.039 9.445 1 94.44 120 SER A N 1
ATOM 888 C CA . SER A 1 120 ? -10.172 10.211 10.359 1 94.44 120 SER A CA 1
ATOM 889 C C . SER A 1 120 ? -9.016 9.273 10.008 1 94.44 120 SER A C 1
ATOM 891 O O . SER A 1 120 ? -9.234 8.102 9.703 1 94.44 120 SER A O 1
ATOM 893 N N . PHE A 1 121 ? -7.859 9.805 10.031 1 95.94 121 PHE A N 1
ATOM 894 C CA . PHE A 1 121 ? -6.672 8.977 9.867 1 95.94 121 PHE A CA 1
ATOM 895 C C . PHE A 1 121 ? -5.473 9.602 10.57 1 95.94 121 PHE A C 1
ATOM 897 O O . PHE A 1 121 ? -5.48 10.797 10.875 1 95.94 121 PHE A O 1
ATOM 904 N N . ASP A 1 122 ? -4.488 8.812 10.828 1 96.56 122 ASP A N 1
ATOM 905 C CA . ASP A 1 122 ? -3.201 9.258 11.359 1 96.56 122 ASP A CA 1
ATOM 906 C C . ASP A 1 122 ? -2.043 8.656 10.57 1 96.56 122 ASP A C 1
ATOM 908 O O . ASP A 1 122 ? -2.057 7.469 10.25 1 96.56 122 ASP A O 1
ATOM 912 N N . ILE A 1 123 ? -1.162 9.531 10.281 1 97.5 123 ILE A N 1
ATOM 913 C CA . ILE A 1 123 ? 0.061 9.109 9.609 1 97.5 123 ILE A CA 1
ATOM 914 C C . ILE A 1 123 ? 1.277 9.586 10.398 1 97.5 123 ILE A C 1
ATOM 916 O O . ILE A 1 123 ? 1.412 10.781 10.68 1 97.5 123 ILE A O 1
ATOM 920 N N . TYR A 1 124 ? 2.107 8.641 10.68 1 97.56 124 TYR A N 1
ATOM 921 C CA . TYR A 1 124 ? 3.324 8.984 11.414 1 97.56 124 TYR A CA 1
ATOM 922 C C . TYR A 1 124 ? 4.539 8.953 10.492 1 97.56 124 TYR A C 1
ATOM 924 O O . TYR A 1 124 ? 4.617 8.125 9.586 1 97.56 124 TYR A O 1
ATOM 932 N N . TYR A 1 125 ? 5.441 9.891 10.805 1 97.31 125 TYR A N 1
ATOM 933 C CA . TYR A 1 125 ? 6.664 9.891 10.008 1 97.31 125 TYR A CA 1
ATOM 934 C C . TYR A 1 125 ? 7.883 10.164 10.875 1 97.31 125 TYR A C 1
ATOM 936 O O . TYR A 1 125 ? 7.766 10.742 11.961 1 97.31 125 TYR A O 1
ATOM 944 N N . TYR A 1 126 ? 9 9.633 10.391 1 96.06 126 TYR A N 1
ATOM 945 C CA . TYR A 1 126 ? 10.281 9.93 11.031 1 96.06 126 TYR A CA 1
ATOM 946 C C . TYR A 1 126 ? 11.422 9.859 10.031 1 96.06 126 TYR A C 1
ATOM 948 O O . TYR A 1 126 ? 11.367 9.102 9.062 1 96.06 126 TYR A O 1
ATOM 956 N N . GLY A 1 127 ? 12.312 10.773 10.141 1 92.5 127 GLY A N 1
ATOM 957 C CA . GLY A 1 127 ? 13.531 10.773 9.352 1 92.5 127 GLY A CA 1
ATOM 958 C C . GLY A 1 127 ? 14.711 10.156 10.07 1 92.5 127 GLY A C 1
ATOM 959 O O . GLY A 1 127 ? 14.812 10.242 11.297 1 92.5 127 GLY A O 1
ATOM 960 N N . ASP A 1 128 ? 15.359 9.266 9.414 1 78.12 128 ASP A N 1
ATOM 961 C CA . ASP A 1 128 ? 16.578 8.734 10.023 1 78.12 128 ASP A CA 1
ATOM 962 C C . ASP A 1 128 ? 17.594 9.852 10.289 1 78.12 128 ASP A C 1
ATOM 964 O O . ASP A 1 128 ? 17.594 10.875 9.602 1 78.12 128 ASP A O 1
ATOM 968 N N . SER A 1 129 ? 17.984 10.07 11.602 1 57.47 129 SER A N 1
ATOM 969 C CA . SER A 1 129 ? 19.031 11.023 11.945 1 57.47 129 SER A CA 1
ATOM 970 C C . SER A 1 129 ? 20.406 10.461 11.641 1 57.47 129 SER A C 1
ATOM 972 O O . SER A 1 129 ? 20.609 9.25 11.633 1 57.47 129 SER A O 1
ATOM 974 N N . ALA B 1 1 ? 13.453 -30.609 -70.062 1 33.28 1 ALA B N 1
ATOM 975 C CA . ALA B 1 1 ? 14.234 -30.359 -68.875 1 33.28 1 ALA B CA 1
ATOM 976 C C . ALA B 1 1 ? 13.336 -29.891 -67.688 1 33.28 1 ALA B C 1
ATOM 978 O O . ALA B 1 1 ? 12.586 -28.922 -67.875 1 33.28 1 ALA B O 1
ATOM 979 N N . ARG B 1 2 ? 12.93 -30.859 -66.812 1 32.94 2 ARG B N 1
ATOM 980 C CA . ARG B 1 2 ? 11.953 -31.094 -65.75 1 32.94 2 ARG B CA 1
ATOM 981 C C . ARG B 1 2 ? 12.234 -30.203 -64.562 1 32.94 2 ARG B C 1
ATOM 983 O O . ARG B 1 2 ? 13.312 -30.266 -63.938 1 32.94 2 ARG B O 1
ATOM 990 N N . LEU B 1 3 ? 11.797 -28.969 -64.688 1 33.12 3 LEU B N 1
ATOM 991 C CA . LEU B 1 3 ? 11.836 -27.969 -63.625 1 33.12 3 LEU B CA 1
ATOM 992 C C . LEU B 1 3 ? 11.609 -28.609 -62.25 1 33.12 3 LEU B C 1
ATOM 994 O O . LEU B 1 3 ? 10.797 -29.531 -62.125 1 33.12 3 LEU B O 1
ATOM 998 N N . ARG B 1 4 ? 12.695 -28.453 -61.469 1 34.59 4 ARG B N 1
ATOM 999 C CA . ARG B 1 4 ? 13.062 -28.688 -60.094 1 34.59 4 ARG B CA 1
ATOM 1000 C C . ARG B 1 4 ? 11.898 -28.375 -59.156 1 34.59 4 ARG B C 1
ATOM 1002 O O . ARG B 1 4 ? 11.398 -27.25 -59.125 1 34.59 4 ARG B O 1
ATOM 1009 N N . ASP B 1 5 ? 10.93 -29.312 -58.969 1 34.34 5 ASP B N 1
ATOM 1010 C CA . ASP B 1 5 ? 9.859 -29.344 -57.969 1 34.34 5 ASP B CA 1
ATOM 1011 C C . ASP B 1 5 ? 10.328 -28.766 -56.625 1 34.34 5 ASP B C 1
ATOM 1013 O O . ASP B 1 5 ? 11.227 -29.312 -56 1 34.34 5 ASP B O 1
ATOM 1017 N N . LEU B 1 6 ? 10.578 -27.469 -56.594 1 38.69 6 LEU B N 1
ATOM 1018 C CA . LEU B 1 6 ? 10.852 -26.75 -55.344 1 38.69 6 LEU B CA 1
ATOM 1019 C C . LEU B 1 6 ? 9.984 -27.266 -54.219 1 38.69 6 LEU B C 1
ATOM 1021 O O . LEU B 1 6 ? 8.766 -27.375 -54.344 1 38.69 6 LEU B O 1
ATOM 1025 N N . SER B 1 7 ? 10.594 -28.203 -53.469 1 41.22 7 SER B N 1
ATOM 1026 C CA . SER B 1 7 ? 10.125 -28.844 -52.25 1 41.22 7 SER B CA 1
ATOM 1027 C C . SER B 1 7 ? 9.352 -27.859 -51.375 1 41.22 7 SER B C 1
ATOM 1029 O O . SER B 1 7 ? 9.578 -26.656 -51.438 1 41.22 7 SER B O 1
ATOM 1031 N N . PRO B 1 8 ? 8.172 -28.266 -50.875 1 43.44 8 PRO B N 1
ATOM 1032 C CA . PRO B 1 8 ? 7.215 -27.672 -49.938 1 43.44 8 PRO B CA 1
ATOM 1033 C C . PRO B 1 8 ? 7.891 -27.062 -48.719 1 43.44 8 PRO B C 1
ATOM 1035 O O . PRO B 1 8 ? 8.867 -27.609 -48.188 1 43.44 8 PRO B O 1
ATOM 1038 N N . TRP B 1 9 ? 7.965 -25.641 -48.625 1 43.28 9 TRP B N 1
ATOM 1039 C CA . TRP B 1 9 ? 8.25 -24.875 -47.438 1 43.28 9 TRP B CA 1
ATOM 1040 C C . TRP B 1 9 ? 7.742 -25.594 -46.188 1 43.28 9 TRP B C 1
ATOM 1042 O O . TRP B 1 9 ? 6.566 -25.953 -46.094 1 43.28 9 TRP B O 1
ATOM 1052 N N . ALA B 1 10 ? 8.602 -26.391 -45.594 1 45.25 10 ALA B N 1
ATOM 1053 C CA . ALA B 1 10 ? 8.492 -27 -44.281 1 45.25 10 ALA B CA 1
ATOM 1054 C C . ALA B 1 10 ? 7.75 -26.094 -43.312 1 45.25 10 ALA B C 1
ATOM 1056 O O . ALA B 1 10 ? 8.086 -24.906 -43.156 1 45.25 10 ALA B O 1
ATOM 1057 N N . HIS B 1 11 ? 6.41 -26.25 -43.25 1 45.41 11 HIS B N 1
ATOM 1058 C CA . HIS B 1 11 ? 5.625 -25.672 -42.156 1 45.41 11 HIS B CA 1
ATOM 1059 C C . HIS B 1 11 ? 6.371 -25.75 -40.844 1 45.41 11 HIS B C 1
ATOM 1061 O O . HIS B 1 11 ? 6.602 -26.844 -40.312 1 45.41 11 HIS B O 1
ATOM 1067 N N . LEU B 1 12 ? 7.406 -24.969 -40.688 1 44.09 12 LEU B N 1
ATOM 1068 C CA . LEU B 1 12 ? 7.922 -24.859 -39.344 1 44.09 12 LEU B CA 1
ATOM 1069 C C . LEU B 1 12 ? 6.781 -24.797 -38.344 1 44.09 12 LEU B C 1
ATOM 1071 O O . LEU B 1 12 ? 5.824 -24.047 -38.531 1 44.09 12 LEU B O 1
ATOM 1075 N N . PRO B 1 13 ? 6.602 -25.859 -37.656 1 45.75 13 PRO B N 1
ATOM 1076 C CA . PRO B 1 13 ? 5.57 -25.703 -36.625 1 45.75 13 PRO B CA 1
ATOM 1077 C C . PRO B 1 13 ? 5.688 -24.375 -35.875 1 45.75 13 PRO B C 1
ATOM 1079 O O . PRO B 1 13 ? 6.785 -23.984 -35.469 1 45.75 13 PRO B O 1
ATOM 1082 N N . LEU B 1 14 ? 5.055 -23.359 -36.344 1 40.25 14 LEU B N 1
ATOM 1083 C CA . LEU B 1 14 ? 4.848 -22.266 -35.406 1 40.25 14 LEU B CA 1
ATOM 1084 C C . LEU B 1 14 ? 4.641 -22.797 -33.969 1 40.25 14 LEU B C 1
ATOM 1086 O O . LEU B 1 14 ? 3.562 -23.297 -33.656 1 40.25 14 LEU B O 1
ATOM 1090 N N . GLY B 1 15 ? 5.672 -23.453 -33.438 1 40.81 15 GLY B N 1
ATOM 1091 C CA . GLY B 1 15 ? 5.512 -23.609 -32 1 40.81 15 GLY B CA 1
ATOM 1092 C C . GLY B 1 15 ? 4.844 -22.422 -31.328 1 40.81 15 GLY B C 1
ATOM 1093 O O . GLY B 1 15 ? 5.25 -21.266 -31.547 1 40.81 15 GLY B O 1
ATOM 1094 N N . THR B 1 16 ? 3.531 -22.422 -31.359 1 38.66 16 THR B N 1
ATOM 1095 C CA . THR B 1 16 ? 2.828 -21.516 -30.453 1 38.66 16 THR B CA 1
ATOM 1096 C C . THR B 1 16 ? 3.613 -21.328 -29.172 1 38.66 16 THR B C 1
ATOM 1098 O O . THR B 1 16 ? 3.902 -22.297 -28.453 1 38.66 16 THR B O 1
ATOM 1101 N N . LEU B 1 17 ? 4.723 -20.656 -29.203 1 37.38 17 LEU B N 1
ATOM 1102 C CA . LEU B 1 17 ? 5.121 -20.125 -27.906 1 37.38 17 LEU B CA 1
ATOM 1103 C C . LEU B 1 17 ? 3.896 -19.797 -27.047 1 37.38 17 LEU B C 1
ATOM 1105 O O . LEU B 1 17 ? 3.17 -18.844 -27.328 1 37.38 17 LEU B O 1
ATOM 1109 N N . SER B 1 18 ? 3.057 -20.797 -26.812 1 36.91 18 SER B N 1
ATOM 1110 C CA . SER B 1 18 ? 2.111 -20.609 -25.719 1 36.91 18 SER B CA 1
ATOM 1111 C C . SER B 1 18 ? 2.727 -19.797 -24.594 1 36.91 18 SER B C 1
ATOM 1113 O O . SER B 1 18 ? 3.652 -20.266 -23.922 1 36.91 18 SER B O 1
ATOM 1115 N N . MET B 1 19 ? 3.229 -18.672 -24.766 1 39.25 19 MET B N 1
ATOM 1116 C CA . MET B 1 19 ? 3.346 -17.891 -23.531 1 39.25 19 MET B CA 1
ATOM 1117 C C . MET B 1 19 ? 2.24 -18.266 -22.547 1 39.25 19 MET B C 1
ATOM 1119 O O . MET B 1 19 ? 1.075 -17.922 -22.766 1 39.25 19 MET B O 1
ATOM 1123 N N . THR B 1 20 ? 2.057 -19.453 -22.172 1 40.53 20 THR B N 1
ATOM 1124 C CA . THR B 1 20 ? 1.178 -19.828 -21.078 1 40.53 20 THR B CA 1
ATOM 1125 C C . THR B 1 20 ? 1.249 -18.781 -19.953 1 40.53 20 THR B C 1
ATOM 1127 O O . THR B 1 20 ? 2.301 -18.609 -19.344 1 40.53 20 THR B O 1
ATOM 1130 N N . MET B 1 21 ? 0.98 -17.625 -20.141 1 44.91 21 MET B N 1
ATOM 1131 C CA . MET B 1 21 ? 0.753 -16.719 -19.031 1 44.91 21 MET B CA 1
ATOM 1132 C C . MET B 1 21 ? 0.118 -17.453 -17.844 1 44.91 21 MET B C 1
ATOM 1134 O O . MET B 1 21 ? -1.056 -17.234 -17.547 1 44.91 21 MET B O 1
ATOM 1138 N N . ASN B 1 22 ? 0.128 -18.719 -17.797 1 44.53 22 ASN B N 1
ATOM 1139 C CA . ASN B 1 22 ? -0.531 -19.484 -16.734 1 44.53 22 ASN B CA 1
ATOM 1140 C C . ASN B 1 22 ? -0.045 -19.047 -15.352 1 44.53 22 ASN B C 1
ATOM 1142 O O . ASN B 1 22 ? 1.097 -19.312 -14.977 1 44.53 22 ASN B O 1
ATOM 1146 N N . GLY B 1 23 ? -0.11 -17.859 -14.984 1 50.5 23 GLY B N 1
ATOM 1147 C CA . GLY B 1 23 ? 0.105 -17.75 -13.555 1 50.5 23 GLY B CA 1
ATOM 1148 C C . GLY B 1 23 ? -0.554 -18.875 -12.766 1 50.5 23 GLY B C 1
ATOM 1149 O O . GLY B 1 23 ? -1.492 -19.5 -13.242 1 50.5 23 GLY B O 1
ATOM 1150 N N . PRO B 1 24 ? 0.275 -19.5 -11.992 1 53.34 24 PRO B N 1
ATOM 1151 C CA . PRO B 1 24 ? -0.307 -20.609 -11.242 1 53.34 24 PRO B CA 1
ATOM 1152 C C . PRO B 1 24 ? -1.651 -20.266 -10.609 1 53.34 24 PRO B C 1
ATOM 1154 O O . PRO B 1 24 ? -1.831 -19.156 -10.109 1 53.34 24 PRO B O 1
ATOM 1157 N N . HIS B 1 25 ? -2.666 -20.734 -11.148 1 68.88 25 HIS B N 1
ATOM 1158 C CA . HIS B 1 25 ? -3.893 -20.812 -10.359 1 68.88 25 HIS B CA 1
ATOM 1159 C C . HIS B 1 25 ? -3.709 -21.688 -9.125 1 68.88 25 HIS B C 1
ATOM 1161 O O . HIS B 1 25 ? -4.539 -22.547 -8.844 1 68.88 25 HIS B O 1
ATOM 1167 N N . LYS B 1 26 ? -2.395 -21.641 -8.711 1 86.31 26 LYS B N 1
ATOM 1168 C CA . LYS B 1 26 ? -2.078 -22.375 -7.492 1 86.31 26 LYS B CA 1
ATOM 1169 C C . LYS B 1 26 ? -1.87 -21.438 -6.312 1 86.31 26 LYS B C 1
ATOM 1171 O O . LYS B 1 26 ? -1.566 -20.25 -6.5 1 86.31 26 LYS B O 1
ATOM 1176 N N . CYS B 1 27 ? -2.115 -21.984 -5.277 1 94.38 27 CYS B N 1
ATOM 1177 C CA . CYS B 1 27 ? -1.947 -21.203 -4.055 1 94.38 27 CYS B CA 1
ATOM 1178 C C . CYS B 1 27 ? -0.5 -21.234 -3.578 1 94.38 27 CYS B C 1
ATOM 1180 O O . CYS B 1 27 ? -0.082 -22.188 -2.91 1 94.38 27 CYS B O 1
ATOM 1182 N N . GLY B 1 28 ? 0.283 -20.281 -3.973 1 95.69 28 GLY B N 1
ATOM 1183 C CA . GLY B 1 28 ? 1.625 -20.094 -3.447 1 95.69 28 GLY B CA 1
ATOM 1184 C C . GLY B 1 28 ? 2.699 -20.734 -4.309 1 95.69 28 GLY B C 1
ATOM 1185 O O . GLY B 1 28 ? 2.455 -21.062 -5.473 1 95.69 28 GLY B O 1
ATOM 1186 N N . GLY B 1 29 ? 3.945 -20.719 -3.697 1 94.75 29 GLY B N 1
ATOM 1187 C CA . GLY B 1 29 ? 5.094 -21.297 -4.375 1 94.75 29 GLY B CA 1
ATOM 1188 C C . GLY B 1 29 ? 6.164 -20.281 -4.715 1 94.75 29 GLY B C 1
ATOM 1189 O O . GLY B 1 29 ? 6.043 -19.109 -4.363 1 94.75 29 GLY B O 1
ATOM 1190 N N . VAL B 1 30 ? 7.18 -20.844 -5.324 1 96.44 30 VAL B N 1
ATOM 1191 C CA . VAL B 1 30 ? 8.297 -20 -5.723 1 96.44 30 VAL B CA 1
ATOM 1192 C C . VAL B 1 30 ? 8.242 -19.75 -7.23 1 96.44 30 VAL B C 1
ATOM 1194 O O . VAL B 1 30 ? 8.133 -20.688 -8.023 1 96.44 30 VAL B O 1
ATOM 1197 N N . LEU B 1 31 ? 8.281 -18.516 -7.586 1 95.56 31 LEU B N 1
ATOM 1198 C CA . LEU B 1 31 ? 8.211 -18.094 -8.977 1 95.56 31 LEU B CA 1
ATOM 1199 C C . LEU B 1 31 ? 9.555 -17.531 -9.445 1 95.56 31 LEU B C 1
ATOM 1201 O O . LEU B 1 31 ? 10.055 -16.562 -8.875 1 95.56 31 LEU B O 1
ATOM 1205 N N . ARG B 1 32 ? 10.102 -18.047 -10.539 1 94.62 32 ARG B N 1
ATOM 1206 C CA . ARG B 1 32 ? 11.438 -17.656 -10.969 1 94.62 32 ARG B CA 1
ATOM 1207 C C . ARG B 1 32 ? 11.422 -17.125 -12.398 1 94.62 32 ARG B C 1
ATOM 1209 O O . ARG B 1 32 ? 12.461 -16.719 -12.93 1 94.62 32 ARG B O 1
ATOM 1216 N N . ASP B 1 33 ? 10.188 -17.172 -12.961 1 92.62 33 ASP B N 1
ATOM 1217 C CA . ASP B 1 33 ? 10.086 -16.625 -14.312 1 92.62 33 ASP B CA 1
ATOM 1218 C C . ASP B 1 33 ? 10.375 -15.117 -14.32 1 92.62 33 ASP B C 1
ATOM 1220 O O . ASP B 1 33 ? 10.227 -14.445 -13.297 1 92.62 33 ASP B O 1
ATOM 1224 N N . LEU B 1 34 ? 10.812 -14.555 -15.453 1 92.31 34 LEU B N 1
ATOM 1225 C CA . LEU B 1 34 ? 11.156 -13.141 -15.594 1 92.31 34 LEU B CA 1
ATOM 1226 C C . LEU B 1 34 ? 9.945 -12.258 -15.305 1 92.31 34 LEU B C 1
ATOM 1228 O O . LEU B 1 34 ? 10.094 -11.133 -14.812 1 92.31 34 LEU B O 1
ATOM 1232 N N . SER B 1 35 ? 8.789 -12.781 -15.734 1 95.38 35 SER B N 1
ATOM 1233 C CA . SER B 1 35 ? 7.543 -12.07 -15.5 1 95.38 35 SER B CA 1
ATOM 1234 C C . SER B 1 35 ? 6.367 -13.031 -15.383 1 95.38 35 SER B C 1
ATOM 1236 O O . SER B 1 35 ? 6.48 -14.203 -15.75 1 95.38 35 SER B O 1
ATOM 1238 N N . GLY B 1 36 ? 5.293 -12.539 -14.781 1 94.88 36 GLY B N 1
ATOM 1239 C CA . GLY B 1 36 ? 4.117 -13.383 -14.672 1 94.88 36 GLY B CA 1
ATOM 1240 C C . GLY B 1 36 ? 2.947 -12.703 -13.984 1 94.88 36 GLY B C 1
ATOM 1241 O O . GLY B 1 36 ? 2.947 -11.477 -13.82 1 94.88 36 GLY B O 1
ATOM 1242 N N . ARG B 1 37 ? 1.969 -13.523 -13.758 1 95.5 37 ARG B N 1
ATOM 1243 C CA . ARG B 1 37 ? 0.716 -13.055 -13.18 1 95.5 37 ARG B CA 1
ATOM 1244 C C . ARG B 1 37 ? 0.221 -14 -12.094 1 95.5 37 ARG B C 1
ATOM 1246 O O . ARG B 1 37 ? 0.18 -15.219 -12.289 1 95.5 37 ARG B O 1
ATOM 1253 N N . ILE B 1 38 ? 0.003 -13.461 -10.992 1 95.75 38 ILE B N 1
ATOM 1254 C CA . ILE B 1 38 ? -0.661 -14.188 -9.914 1 95.75 38 ILE B CA 1
ATOM 1255 C C . ILE B 1 38 ? -2.146 -13.836 -9.891 1 95.75 38 ILE B C 1
ATOM 1257 O O . ILE B 1 38 ? -2.512 -12.656 -9.93 1 95.75 38 ILE B O 1
ATOM 1261 N N . SER B 1 39 ? -2.945 -14.812 -9.82 1 94.31 39 SER B N 1
ATOM 1262 C CA . SER B 1 39 ? -4.387 -14.57 -9.828 1 94.31 39 SER B CA 1
ATOM 1263 C C . SER B 1 39 ? -5.078 -15.328 -8.703 1 94.31 39 SER B C 1
ATOM 1265 O O . SER B 1 39 ? -4.461 -16.156 -8.039 1 94.31 39 SER B O 1
ATOM 1267 N N . THR B 1 40 ? -6.266 -15.016 -8.602 1 91.94 40 THR B N 1
ATOM 1268 C CA . THR B 1 40 ? -7.078 -15.562 -7.52 1 91.94 40 THR B CA 1
ATOM 1269 C C . THR B 1 40 ? -7.082 -17.094 -7.566 1 91.94 40 THR B C 1
ATOM 1271 O O . THR B 1 40 ? -7.246 -17.688 -8.633 1 91.94 40 THR B O 1
ATOM 1274 N N . TYR B 1 41 ? -6.8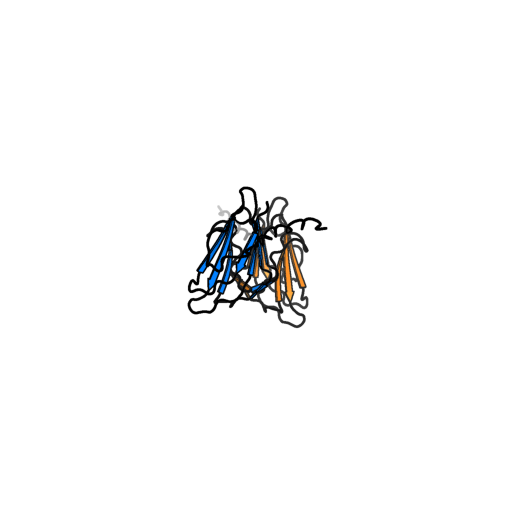05 -17.641 -6.461 1 87.94 41 TYR B N 1
ATOM 1275 C CA . TYR B 1 41 ? -6.957 -19.078 -6.234 1 87.94 41 TYR B CA 1
ATOM 1276 C C . TYR B 1 41 ? -8.305 -19.375 -5.594 1 87.94 41 TYR B C 1
ATOM 1278 O O . TYR B 1 41 ? -8.625 -18.859 -4.52 1 87.94 41 TYR B O 1
ATOM 1286 N N . GLU B 1 42 ? -9.062 -20.219 -6.211 1 85.44 42 GLU B N 1
ATOM 1287 C CA . GLU B 1 42 ? -10.414 -20.516 -5.73 1 85.44 42 GLU B CA 1
ATOM 1288 C C . GLU B 1 42 ? -10.461 -21.844 -4.992 1 85.44 42 GLU B C 1
ATOM 1290 O O . GLU B 1 42 ? -11.539 -22.359 -4.695 1 85.44 42 GLU B O 1
ATOM 1295 N N . GLY B 1 43 ? -9.375 -22.406 -4.715 1 87.5 43 GLY B N 1
ATOM 1296 C CA . GLY B 1 43 ? -9.336 -23.688 -4.023 1 87.5 43 GLY B CA 1
ATOM 1297 C C . GLY B 1 43 ? -9.547 -23.547 -2.525 1 87.5 43 GLY B C 1
ATOM 1298 O O . GLY B 1 43 ? -9.961 -22.5 -2.037 1 87.5 43 GLY B O 1
ATOM 1299 N N . PRO B 1 44 ? -9.273 -24.609 -1.799 1 89.88 44 PRO B N 1
ATOM 1300 C CA . PRO B 1 44 ? -9.633 -24.656 -0.379 1 89.88 44 PRO B CA 1
ATOM 1301 C C . PRO B 1 44 ? -8.617 -23.938 0.506 1 89.88 44 PRO B C 1
ATOM 1303 O O . PRO B 1 44 ? -8.922 -23.594 1.652 1 89.88 44 PRO B O 1
ATOM 1306 N N . LYS B 1 45 ? -7.469 -23.719 0.008 1 93.25 45 LYS B N 1
ATOM 1307 C CA . LYS B 1 45 ? -6.461 -23.047 0.818 1 93.25 45 LYS B CA 1
ATOM 1308 C C . LYS B 1 45 ? -6.801 -21.578 1 1 93.25 45 LYS B C 1
ATOM 1310 O O . LYS B 1 45 ? -7.164 -20.891 0.038 1 93.25 45 LYS B O 1
ATOM 1315 N N . THR B 1 46 ? -6.648 -21.125 2.244 1 95.56 46 THR B N 1
ATOM 1316 C CA . THR B 1 46 ? -7.062 -19.766 2.557 1 95.56 46 THR B CA 1
ATOM 1317 C C . THR B 1 46 ? -5.852 -18.844 2.711 1 95.56 46 THR B C 1
ATOM 1319 O O . THR B 1 46 ? -5.988 -17.625 2.721 1 95.56 46 THR B O 1
ATOM 1322 N N . ASP B 1 47 ? -4.676 -19.422 2.861 1 97.12 47 ASP B N 1
ATOM 1323 C CA . ASP B 1 47 ? -3.426 -18.688 3.004 1 97.12 47 ASP B CA 1
ATOM 1324 C C . ASP B 1 47 ? -2.412 -19.109 1.942 1 97.12 47 ASP B C 1
ATOM 1326 O O . ASP B 1 47 ? -1.973 -20.25 1.92 1 97.12 47 ASP B O 1
ATOM 1330 N N . CYS B 1 48 ? -2.152 -18.188 1.121 1 97.25 48 CYS B N 1
ATOM 1331 C CA . CYS B 1 48 ? -1.227 -18.438 0.023 1 97.25 48 CYS B CA 1
ATOM 1332 C C . CYS B 1 48 ? -0.053 -17.469 0.064 1 97.25 48 CYS B C 1
ATOM 1334 O O . CYS B 1 48 ? -0.232 -16.281 0.356 1 97.25 48 CYS B O 1
ATOM 1336 N N . ILE B 1 49 ? 1.134 -17.938 -0.175 1 98.12 49 ILE B N 1
ATOM 1337 C CA . ILE B 1 49 ? 2.293 -17.062 -0.287 1 98.12 49 ILE B CA 1
ATOM 1338 C C . ILE B 1 49 ? 3.074 -17.406 -1.555 1 98.12 49 ILE B C 1
ATOM 1340 O O . ILE B 1 49 ? 3.438 -18.562 -1.78 1 98.12 49 ILE B O 1
ATOM 1344 N N . TRP B 1 50 ? 3.223 -16.484 -2.375 1 97.19 50 TRP B N 1
ATOM 1345 C CA . TRP B 1 50 ? 4.078 -16.594 -3.551 1 97.19 50 TRP B CA 1
ATOM 1346 C C . TRP B 1 50 ? 5.383 -15.836 -3.348 1 97.19 50 TRP B C 1
ATOM 1348 O O . TRP B 1 50 ? 5.371 -14.656 -2.969 1 97.19 50 TRP B O 1
ATOM 1358 N N . THR B 1 51 ? 6.453 -16.484 -3.582 1 97.75 51 THR B N 1
ATOM 1359 C CA . THR B 1 51 ? 7.766 -15.844 -3.527 1 97.75 51 THR B CA 1
ATOM 1360 C C . THR B 1 51 ? 8.344 -15.68 -4.93 1 97.75 51 THR B C 1
ATOM 1362 O O . THR B 1 51 ? 8.531 -16.656 -5.652 1 97.75 51 THR B O 1
ATOM 1365 N N . ILE B 1 52 ? 8.523 -14.484 -5.301 1 97.12 52 ILE B N 1
ATOM 1366 C CA . ILE B 1 52 ? 9.141 -14.18 -6.59 1 97.12 52 ILE B CA 1
ATOM 1367 C C . ILE B 1 52 ? 10.641 -13.984 -6.414 1 97.12 52 ILE B C 1
ATOM 1369 O O . ILE B 1 52 ? 11.078 -13.148 -5.621 1 97.12 52 ILE B O 1
ATOM 1373 N N . LEU B 1 53 ? 11.414 -14.75 -7.133 1 97.12 53 LEU B N 1
ATOM 1374 C CA . LEU B 1 53 ? 12.867 -14.711 -7.051 1 97.12 53 LEU B CA 1
ATOM 1375 C C . LEU B 1 53 ? 13.477 -14.32 -8.391 1 97.12 53 LEU 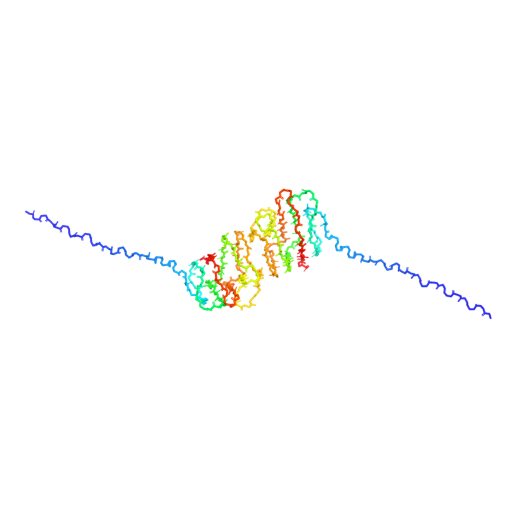B C 1
ATOM 1377 O O . LEU B 1 53 ? 13.406 -15.078 -9.359 1 97.12 53 LEU B O 1
ATOM 1381 N N . ALA B 1 54 ? 14.07 -13.18 -8.391 1 97.12 54 ALA B N 1
ATOM 1382 C CA . ALA B 1 54 ? 14.812 -12.742 -9.57 1 97.12 54 ALA B CA 1
ATOM 1383 C C . ALA B 1 54 ? 16.281 -13.156 -9.477 1 97.12 54 ALA B C 1
ATOM 1385 O O . ALA B 1 54 ? 16.719 -13.711 -8.461 1 97.12 54 ALA B O 1
ATOM 1386 N N . LYS B 1 55 ? 16.969 -12.906 -10.547 1 94.94 55 LYS B N 1
ATOM 1387 C CA . LYS B 1 55 ? 18.391 -13.188 -10.508 1 94.94 55 LYS B CA 1
ATOM 1388 C C . LYS B 1 55 ? 19.109 -12.289 -9.5 1 94.94 55 LYS B C 1
ATOM 1390 O O . LYS B 1 55 ? 18.688 -11.156 -9.258 1 94.94 55 LYS B O 1
ATOM 1395 N N . PRO B 1 56 ? 20.203 -12.867 -8.977 1 94.5 56 PRO B N 1
ATOM 1396 C CA . PRO B 1 56 ? 20.953 -12.023 -8.047 1 94.5 56 PRO B CA 1
ATOM 1397 C C . PRO B 1 56 ? 21.344 -10.68 -8.664 1 94.5 56 PRO B C 1
ATOM 1399 O O . PRO B 1 56 ? 21.719 -10.625 -9.836 1 94.5 56 PRO B O 1
ATOM 1402 N N . GLY B 1 57 ? 21.219 -9.625 -7.91 1 94.25 57 GLY B N 1
ATOM 1403 C CA . GLY B 1 57 ? 21.578 -8.297 -8.375 1 94.25 57 GLY B CA 1
ATOM 1404 C C . GLY B 1 57 ? 20.422 -7.57 -9.047 1 94.25 57 GLY B C 1
ATOM 1405 O O . GLY B 1 57 ? 20.531 -6.395 -9.391 1 94.25 57 GLY B O 1
ATOM 1406 N N . SER B 1 58 ? 19.391 -8.336 -9.203 1 95.62 58 SER B N 1
ATOM 1407 C CA . SER B 1 58 ? 18.188 -7.758 -9.797 1 95.62 58 SER B CA 1
ATOM 1408 C C . SER B 1 58 ? 17.141 -7.457 -8.734 1 95.62 58 SER B C 1
ATOM 1410 O O . SER B 1 58 ? 17.328 -7.773 -7.559 1 95.62 58 SER B O 1
ATOM 1412 N N . ARG B 1 59 ? 16.109 -6.754 -9.203 1 96.88 59 ARG B N 1
ATOM 1413 C CA . ARG B 1 59 ? 15 -6.445 -8.312 1 96.88 59 ARG B CA 1
ATOM 1414 C C . ARG B 1 59 ? 13.68 -6.961 -8.875 1 96.88 59 ARG B C 1
ATOM 1416 O O . ARG B 1 59 ? 13.602 -7.324 -10.047 1 96.88 59 ARG B O 1
ATOM 1423 N N . VAL B 1 60 ? 12.758 -7.074 -8.023 1 97.44 60 VAL B N 1
ATOM 1424 C CA . VAL B 1 60 ? 11.43 -7.52 -8.406 1 97.44 60 VAL B CA 1
ATOM 1425 C C . VAL B 1 60 ? 10.461 -6.34 -8.383 1 97.44 60 VAL B C 1
ATOM 1427 O O . VAL B 1 60 ? 10.461 -5.543 -7.441 1 97.44 60 VAL B O 1
ATOM 1430 N N . PHE B 1 61 ? 9.641 -6.211 -9.391 1 97.25 61 PHE B N 1
ATOM 1431 C CA . PHE B 1 61 ? 8.586 -5.207 -9.492 1 97.25 61 PHE B CA 1
ATOM 1432 C C . PHE B 1 61 ? 7.211 -5.867 -9.492 1 97.25 61 PHE B C 1
ATOM 1434 O O . PHE B 1 61 ? 7.008 -6.895 -10.148 1 97.25 61 PHE B O 1
ATOM 1441 N N . VAL B 1 62 ? 6.344 -5.285 -8.75 1 97.75 62 VAL B N 1
ATOM 1442 C CA . VAL B 1 62 ? 4.98 -5.801 -8.664 1 97.75 62 VAL B CA 1
ATOM 1443 C C . VAL B 1 62 ? 3.982 -4.684 -8.945 1 97.75 62 VAL B C 1
ATOM 1445 O O . VAL B 1 62 ? 4.156 -3.557 -8.477 1 97.75 62 VAL B O 1
ATOM 1448 N N . ALA B 1 63 ? 2.949 -5.008 -9.633 1 98.19 63 ALA B N 1
ATOM 1449 C CA .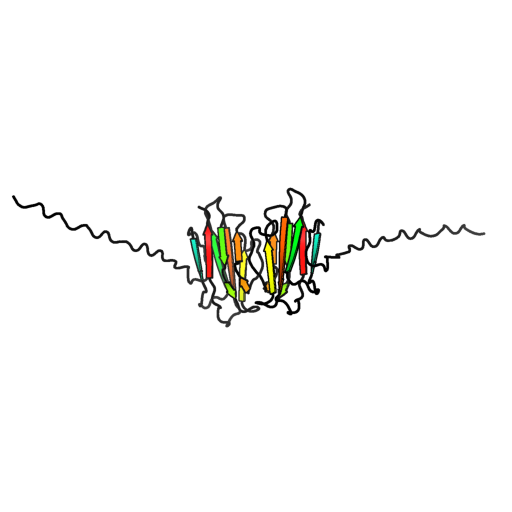 ALA B 1 63 ? 1.868 -4.062 -9.906 1 98.19 63 ALA B CA 1
ATOM 1450 C C . ALA B 1 63 ? 0.505 -4.703 -9.656 1 98.19 63 ALA B C 1
ATOM 1452 O O . ALA B 1 63 ? 0.244 -5.82 -10.109 1 98.19 63 ALA B O 1
ATOM 1453 N N . ILE B 1 64 ? -0.319 -4.027 -8.945 1 98.12 64 ILE B N 1
ATOM 1454 C CA . ILE B 1 64 ? -1.71 -4.398 -8.711 1 98.12 64 ILE B CA 1
ATOM 1455 C C . ILE B 1 64 ? -2.631 -3.287 -9.211 1 98.12 64 ILE B C 1
ATOM 1457 O O . ILE B 1 64 ? -2.918 -2.336 -8.477 1 98.12 64 ILE B O 1
ATOM 1461 N N . PRO B 1 65 ? -3.123 -3.482 -10.367 1 97.88 65 PRO B N 1
ATOM 1462 C CA . PRO B 1 65 ? -3.885 -2.377 -10.953 1 97.88 65 PRO B CA 1
ATOM 1463 C C . PRO B 1 65 ? -5.129 -2.023 -10.141 1 97.88 65 PRO B C 1
ATOM 1465 O O . PRO B 1 65 ? -5.453 -0.843 -9.984 1 97.88 65 PRO B O 1
ATOM 1468 N N . TYR B 1 66 ? -5.809 -3.07 -9.688 1 97.12 66 TYR B N 1
ATOM 1469 C CA . TYR B 1 66 ? -7.043 -2.9 -8.93 1 97.12 66 TYR B CA 1
ATOM 1470 C C . TYR B 1 66 ? -7.172 -3.969 -7.852 1 97.12 66 TYR B C 1
ATOM 1472 O O . TYR B 1 66 ? -6.992 -5.16 -8.125 1 97.12 66 TYR B O 1
ATOM 1480 N N . LEU B 1 67 ? -7.383 -3.5 -6.664 1 97.81 67 LEU B N 1
ATOM 1481 C CA . LEU B 1 67 ? -7.609 -4.402 -5.539 1 97.81 67 LEU B CA 1
ATOM 1482 C C . LEU B 1 67 ? -8.914 -4.066 -4.824 1 97.81 67 LEU B C 1
ATOM 1484 O O . LEU B 1 67 ? -9.109 -2.932 -4.387 1 97.81 67 LEU B O 1
ATOM 1488 N N . ASN B 1 68 ? -9.75 -4.953 -4.785 1 96.19 68 ASN B N 1
ATOM 1489 C CA . ASN B 1 68 ? -11.047 -4.797 -4.125 1 96.19 68 ASN B CA 1
ATOM 1490 C C . ASN B 1 68 ? -11.477 -6.082 -3.428 1 96.19 68 ASN B C 1
ATOM 1492 O O . ASN B 1 68 ? -12.352 -6.793 -3.916 1 96.19 68 ASN B O 1
ATOM 1496 N N . LEU B 1 69 ? -10.898 -6.332 -2.297 1 97.25 69 LEU B N 1
ATOM 1497 C CA . LEU B 1 69 ? -11.18 -7.523 -1.508 1 97.25 69 LEU B CA 1
ATOM 1498 C C . LEU B 1 69 ? -12.219 -7.23 -0.431 1 97.25 69 LEU B C 1
ATOM 1500 O O . LEU B 1 69 ? -12.57 -6.07 -0.206 1 97.25 69 LEU B O 1
ATOM 1504 N N . ALA B 1 70 ? -12.664 -8.281 0.145 1 95.44 70 ALA B N 1
ATOM 1505 C CA . ALA B 1 70 ? -13.57 -8.133 1.279 1 95.44 70 ALA B CA 1
ATOM 1506 C C . ALA B 1 70 ? -12.82 -7.727 2.539 1 95.44 70 ALA B C 1
ATOM 1508 O O . ALA B 1 70 ? -12.352 -8.578 3.299 1 95.44 70 ALA B O 1
ATOM 1509 N N . CYS B 1 71 ? -12.805 -6.492 2.766 1 94.38 71 CYS B N 1
ATOM 1510 C CA . CYS B 1 71 ? -12.047 -5.977 3.904 1 94.38 71 CYS B CA 1
ATOM 1511 C C . CYS B 1 71 ? -12.516 -6.621 5.203 1 94.38 71 CYS B C 1
ATOM 1513 O O . CYS B 1 71 ? -13.711 -6.809 5.414 1 94.38 71 CYS B O 1
ATOM 1515 N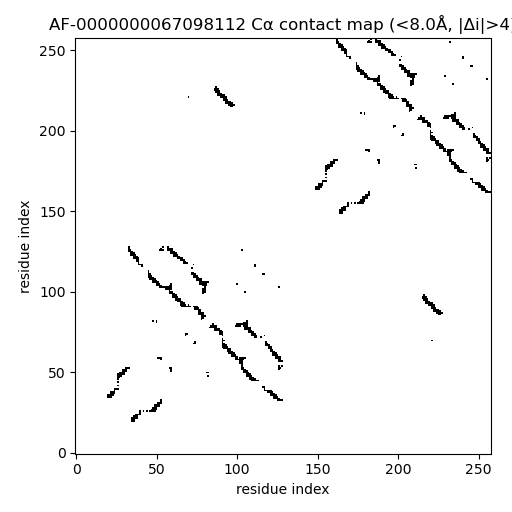 N . GLY B 1 72 ? -11.539 -6.941 6.023 1 94.31 72 GLY B N 1
ATOM 1516 C CA . GLY B 1 72 ? -11.844 -7.633 7.266 1 94.31 72 GLY B CA 1
ATOM 1517 C C . GLY B 1 72 ? -11.906 -9.141 7.109 1 94.31 72 GLY B C 1
ATOM 1518 O O . GLY B 1 72 ? -11.82 -9.875 8.094 1 94.31 72 GLY B O 1
ATOM 1519 N N . LYS B 1 73 ? -12 -9.578 5.836 1 97.31 73 LYS B N 1
ATOM 1520 C CA . LYS B 1 73 ? -12.078 -11.008 5.59 1 97.31 73 LYS B CA 1
ATOM 1521 C C . LYS B 1 73 ? -10.93 -11.477 4.699 1 97.31 73 LYS B C 1
ATOM 1523 O O . LYS B 1 73 ? -10.586 -12.664 4.691 1 97.31 73 LYS B O 1
ATOM 1528 N N . GLU B 1 74 ? -10.508 -10.57 3.906 1 97.56 74 GLU B N 1
ATOM 1529 C CA . GLU B 1 74 ? -9.43 -10.852 2.961 1 97.56 74 GLU B CA 1
ATOM 1530 C C . GLU B 1 74 ? -8.367 -9.766 2.998 1 97.56 74 GLU B C 1
ATOM 1532 O O . GLU B 1 74 ? -8.672 -8.594 3.236 1 97.56 74 GLU B O 1
ATOM 1537 N N . TYR B 1 75 ? -7.133 -10.148 2.734 1 97.88 75 TYR B N 1
ATOM 1538 C CA . TYR B 1 75 ? -6.105 -9.141 2.516 1 97.88 75 TYR B CA 1
ATOM 1539 C C . TYR B 1 75 ? -4.965 -9.695 1.674 1 97.88 75 TYR B C 1
ATOM 1541 O O . TYR B 1 75 ? -4.797 -10.914 1.565 1 97.88 75 TYR B O 1
ATOM 1549 N N . VAL B 1 76 ? -4.262 -8.758 1.107 1 98.19 76 VAL B N 1
ATOM 1550 C CA . VAL B 1 76 ? -2.979 -9.016 0.457 1 98.19 76 VAL B CA 1
ATOM 1551 C C . VAL B 1 76 ? -1.864 -8.289 1.205 1 98.19 76 VAL B C 1
ATOM 1553 O O . VAL B 1 76 ? -2.051 -7.16 1.664 1 98.19 76 VAL B O 1
ATOM 1556 N N . GLU B 1 77 ? -0.808 -8.938 1.318 1 98.38 77 GLU B N 1
ATOM 1557 C CA . GLU B 1 77 ? 0.383 -8.367 1.938 1 98.38 77 GLU B CA 1
ATOM 1558 C C . GLU B 1 77 ? 1.607 -8.539 1.043 1 98.38 77 GLU B C 1
ATOM 1560 O O . GLU B 1 77 ? 1.971 -9.656 0.687 1 98.38 77 GLU B O 1
ATOM 1565 N N . VAL B 1 78 ? 2.219 -7.395 0.687 1 98.44 78 VAL B N 1
ATOM 1566 C CA . VAL B 1 78 ? 3.457 -7.43 -0.085 1 98.44 78 VAL B CA 1
ATOM 1567 C C . VAL B 1 78 ? 4.656 -7.328 0.856 1 98.44 78 VAL B C 1
ATOM 1569 O O . VAL B 1 78 ? 4.727 -6.418 1.686 1 98.44 78 VAL B O 1
ATOM 1572 N N . GLN B 1 79 ? 5.535 -8.289 0.692 1 98.19 79 GLN B N 1
ATOM 1573 C CA . GLN B 1 79 ? 6.707 -8.344 1.559 1 98.19 79 GLN B CA 1
ATOM 1574 C C . GLN B 1 79 ? 7.992 -8.133 0.762 1 98.19 79 GLN B C 1
ATOM 1576 O O . GLN B 1 79 ? 8.195 -8.758 -0.28 1 98.19 79 GLN B O 1
ATOM 1581 N N . ASP B 1 80 ? 8.773 -7.289 1.289 1 97.25 80 ASP B N 1
ATOM 1582 C CA . ASP B 1 80 ? 10.031 -6.965 0.613 1 97.25 80 ASP B CA 1
ATOM 1583 C C . ASP B 1 80 ? 11.109 -8 0.926 1 97.25 80 ASP B C 1
ATOM 1585 O O . ASP B 1 80 ? 11.992 -7.754 1.748 1 97.25 80 ASP B O 1
ATOM 1589 N N . GLY B 1 81 ? 11.102 -9.062 0.311 1 97.69 81 GLY B N 1
ATOM 1590 C CA . GLY B 1 81 ? 12.016 -10.172 0.525 1 97.69 81 GLY B CA 1
ATOM 1591 C C . GLY B 1 81 ? 11.32 -11.508 0.668 1 97.69 81 GLY B C 1
ATOM 1592 O O . GLY B 1 81 ? 10.281 -11.742 0.045 1 97.69 81 GLY B O 1
ATOM 1593 N N . LEU B 1 82 ? 11.961 -12.461 1.351 1 97.94 82 LEU B N 1
ATOM 1594 C CA . LEU B 1 82 ? 11.391 -13.773 1.643 1 97.94 82 LEU B CA 1
ATOM 1595 C C . LEU B 1 82 ? 10.242 -13.656 2.637 1 97.94 82 LEU B C 1
ATOM 1597 O O . LEU B 1 82 ? 10.07 -12.617 3.277 1 97.94 82 LEU B O 1
ATOM 1601 N N . PRO B 1 83 ? 9.406 -14.695 2.639 1 97.69 83 PRO B N 1
ATOM 1602 C CA . PRO B 1 83 ? 8.297 -14.633 3.596 1 97.69 83 PRO B CA 1
ATOM 1603 C C . PRO B 1 83 ? 8.75 -14.266 5.004 1 97.69 83 PRO B C 1
ATOM 1605 O O . PRO B 1 83 ? 9.727 -14.828 5.508 1 97.69 83 PRO B O 1
ATOM 1608 N N . GLY B 1 84 ? 8.102 -13.305 5.582 1 95.94 84 GLY B N 1
ATOM 1609 C CA . GLY B 1 84 ? 8.453 -12.867 6.922 1 95.94 84 GLY B CA 1
ATOM 1610 C C . GLY B 1 84 ? 9.297 -11.602 6.938 1 95.94 84 GLY B C 1
ATOM 1611 O O . GLY B 1 84 ? 9.508 -11.008 7.992 1 95.94 84 GLY B O 1
ATOM 1612 N N . ALA B 1 85 ? 9.828 -11.141 5.816 1 95.69 85 ALA B N 1
ATOM 1613 C CA . ALA B 1 85 ? 10.586 -9.891 5.715 1 95.69 85 ALA B CA 1
ATOM 1614 C C . ALA B 1 85 ? 9.688 -8.68 5.953 1 95.69 85 ALA B C 1
ATOM 1616 O O . ALA B 1 85 ? 8.5 -8.828 6.258 1 95.69 85 ALA B O 1
ATOM 1617 N N . GLY B 1 86 ? 10.297 -7.469 5.914 1 93.06 86 GLY B N 1
ATOM 1618 C CA . GLY B 1 86 ? 9.5 -6.25 6.008 1 93.06 86 GLY B CA 1
ATOM 1619 C C . GLY B 1 86 ? 8.391 -6.18 4.977 1 93.06 86 GLY B C 1
ATOM 1620 O O . GLY B 1 86 ? 8.531 -6.711 3.871 1 93.06 86 GLY B O 1
ATOM 1621 N N . ASN B 1 87 ? 7.277 -5.59 5.438 1 93.12 87 ASN B N 1
ATOM 1622 C CA . ASN B 1 87 ? 6.125 -5.574 4.547 1 93.12 87 ASN B CA 1
ATOM 1623 C C . ASN B 1 87 ? 5.477 -4.191 4.488 1 93.12 87 ASN B C 1
ATOM 1625 O O . ASN B 1 87 ? 5.855 -3.293 5.242 1 93.12 87 ASN B O 1
ATOM 1629 N N . TYR B 1 88 ? 4.598 -4.02 3.551 1 95.81 88 TYR B N 1
ATOM 1630 C CA . TYR B 1 88 ? 3.957 -2.738 3.283 1 95.81 88 TYR B CA 1
ATOM 1631 C C . TYR B 1 88 ? 2.564 -2.684 3.898 1 95.81 88 TYR B C 1
ATOM 1633 O O . TYR B 1 88 ? 1.784 -1.773 3.607 1 95.81 88 TYR B O 1
ATOM 1641 N N . GLY B 1 89 ? 2.246 -3.736 4.711 1 96.69 89 GLY B N 1
ATOM 1642 C CA . GLY B 1 89 ? 0.96 -3.74 5.387 1 96.69 89 GLY B CA 1
ATOM 1643 C C . GLY B 1 89 ? -0.073 -4.613 4.703 1 96.69 89 GLY B C 1
ATOM 1644 O O . GLY B 1 89 ? 0.205 -5.215 3.662 1 96.69 89 GLY B O 1
ATOM 1645 N N . LYS B 1 90 ? -1.177 -4.766 5.352 1 98.12 90 LYS B N 1
ATOM 1646 C CA . LYS B 1 90 ? -2.291 -5.547 4.824 1 98.12 90 LYS B CA 1
ATOM 1647 C C . LYS B 1 90 ? -3.264 -4.668 4.047 1 98.12 90 LYS B C 1
ATOM 1649 O O . LYS B 1 90 ? -3.734 -3.65 4.559 1 98.12 90 LYS B O 1
ATOM 1654 N N . LEU B 1 91 ? -3.514 -5.074 2.891 1 97.69 91 LEU B N 1
ATOM 1655 C CA . LEU B 1 91 ? -4.336 -4.289 1.979 1 97.69 91 LEU B CA 1
ATOM 1656 C C . LEU B 1 91 ? -5.594 -5.055 1.585 1 97.69 91 LEU B C 1
ATOM 1658 O O . LEU B 1 91 ? -5.543 -6.266 1.356 1 97.69 91 LEU B O 1
ATOM 1662 N N . CYS B 1 92 ? -6.656 -4.352 1.444 1 97.5 92 CYS B N 1
ATOM 1663 C CA . CYS B 1 92 ? -7.855 -4.996 0.921 1 97.5 92 CYS B CA 1
ATOM 1664 C C . CYS B 1 92 ? -8.43 -4.207 -0.252 1 97.5 92 CYS B C 1
ATOM 1666 O O . CYS B 1 92 ? -9.25 -4.727 -1.009 1 97.5 92 CYS B O 1
ATOM 1668 N N . SER B 1 93 ? -7.949 -2.941 -0.385 1 96.38 93 SER B N 1
ATOM 1669 C CA . SER B 1 93 ? -8.406 -2.121 -1.504 1 96.38 93 SER B CA 1
ATOM 1670 C C . SER B 1 93 ? -7.324 -1.136 -1.94 1 96.38 93 SER B C 1
ATOM 1672 O O . SER B 1 93 ? -6.465 -0.755 -1.142 1 96.38 93 SER B O 1
ATOM 1674 N N . GLY B 1 94 ? -7.332 -0.845 -3.195 1 97 94 GLY B N 1
ATOM 1675 C CA . GLY B 1 94 ? -6.375 0.093 -3.756 1 97 94 GLY B CA 1
ATOM 1676 C C . GLY B 1 94 ? -6.398 0.134 -5.273 1 97 94 GLY B C 1
ATOM 1677 O O . GLY B 1 94 ? -6.965 -0.754 -5.914 1 97 94 GLY B O 1
ATOM 1678 N N . ILE B 1 95 ? -5.84 1.24 -5.734 1 97.75 95 ILE B N 1
ATOM 1679 C CA . ILE B 1 95 ? -5.75 1.405 -7.184 1 97.75 95 ILE B CA 1
ATOM 1680 C C . ILE B 1 95 ? -4.316 1.752 -7.574 1 97.75 95 ILE B C 1
ATOM 1682 O O . ILE B 1 95 ? -3.688 2.617 -6.957 1 97.75 95 ILE B O 1
ATOM 1686 N N . GLY B 1 96 ? -3.881 1.038 -8.609 1 97.94 96 GLY B N 1
ATOM 1687 C CA . GLY B 1 96 ? -2.578 1.37 -9.164 1 97.94 96 GLY B CA 1
ATOM 1688 C C . GLY B 1 96 ? -1.437 1.109 -8.195 1 97.94 96 GLY B C 1
ATOM 1689 O O . GLY B 1 96 ? -0.498 1.903 -8.109 1 97.94 96 GLY B O 1
ATOM 1690 N N . LEU B 1 97 ? -1.491 0.041 -7.473 1 97.81 97 LEU B N 1
ATOM 1691 C CA . LEU B 1 97 ? -0.47 -0.266 -6.477 1 97.81 97 LEU B CA 1
ATOM 1692 C C . LEU B 1 97 ? 0.805 -0.771 -7.145 1 97.81 97 LEU B C 1
ATOM 1694 O O . LEU B 1 97 ? 0.751 -1.637 -8.023 1 97.81 97 LEU B O 1
ATOM 1698 N N . THR B 1 98 ? 1.98 -0.204 -6.758 1 97.31 98 THR B N 1
ATOM 1699 C CA . THR B 1 98 ? 3.262 -0.63 -7.309 1 97.31 98 THR B CA 1
ATOM 1700 C C . THR B 1 98 ? 4.301 -0.784 -6.199 1 97.31 98 THR B C 1
ATOM 1702 O O . THR B 1 98 ? 4.34 0.013 -5.262 1 97.31 98 THR B O 1
ATOM 1705 N N . TYR B 1 99 ? 5.121 -1.781 -6.363 1 96.62 99 TYR B N 1
ATOM 1706 C CA . TYR B 1 99 ? 6.172 -2.07 -5.395 1 96.62 99 TYR B CA 1
ATOM 1707 C C . TYR B 1 99 ? 7.465 -2.48 -6.09 1 96.62 99 TYR B C 1
ATOM 1709 O O . TYR B 1 99 ? 7.43 -3.109 -7.152 1 96.62 99 TYR B O 1
ATOM 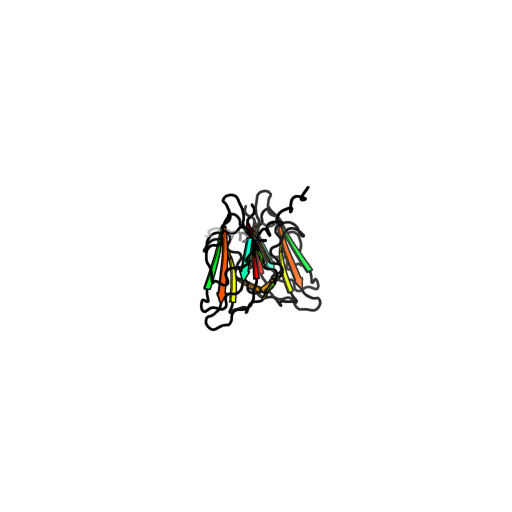1717 N N . GLN B 1 100 ? 8.508 -2.068 -5.512 1 94.69 100 GLN B N 1
ATOM 1718 C CA . GLN B 1 100 ? 9.828 -2.525 -5.922 1 94.69 100 GLN B CA 1
ATOM 1719 C C . GLN B 1 100 ? 10.594 -3.123 -4.746 1 94.69 100 GLN B C 1
ATOM 1721 O O . GLN B 1 100 ? 10.664 -2.52 -3.674 1 94.69 100 GLN B O 1
ATOM 1726 N N . SER B 1 101 ? 11.195 -4.254 -4.961 1 95.69 101 SER B N 1
ATOM 1727 C CA . SER B 1 101 ? 11.922 -4.914 -3.879 1 95.69 101 SER B CA 1
ATOM 1728 C C . SER B 1 101 ? 13.273 -4.262 -3.641 1 95.69 101 SER B C 1
ATOM 1730 O O . SER B 1 101 ? 13.82 -3.609 -4.531 1 95.69 101 SER B O 1
ATOM 1732 N N . SER B 1 102 ? 13.75 -4.371 -2.449 1 93.25 102 SER B N 1
ATOM 1733 C CA . SER B 1 102 ? 15.086 -3.891 -2.113 1 93.25 102 SER B CA 1
ATOM 1734 C C . SER B 1 102 ? 16.156 -4.891 -2.537 1 93.25 102 SER B C 1
ATOM 1736 O O . SER B 1 102 ? 17.328 -4.539 -2.658 1 93.25 102 SER B O 1
ATOM 1738 N N . SER B 1 103 ? 15.789 -6.18 -2.664 1 95.81 103 SER B N 1
ATOM 1739 C CA . SER B 1 103 ? 16.656 -7.266 -3.111 1 95.81 103 SER B CA 1
ATOM 1740 C C . SER B 1 103 ? 16.031 -8.031 -4.27 1 95.81 103 SER B C 1
ATOM 1742 O O . SER B 1 103 ? 15.086 -7.551 -4.902 1 95.81 103 SER B O 1
ATOM 1744 N N . ASN B 1 104 ? 16.562 -9.242 -4.465 1 97.38 104 ASN B N 1
ATOM 1745 C CA . ASN B 1 104 ? 16.094 -9.984 -5.629 1 97.38 104 ASN B CA 1
ATOM 1746 C C . ASN B 1 104 ? 14.859 -10.828 -5.289 1 97.38 104 ASN B C 1
ATOM 1748 O O . ASN B 1 104 ? 14.5 -11.734 -6.035 1 97.38 104 ASN B O 1
ATOM 1752 N N . ALA B 1 105 ? 14.297 -10.539 -4.141 1 98 105 ALA B N 1
ATOM 1753 C CA . ALA B 1 105 ? 13.156 -11.344 -3.709 1 98 105 ALA B CA 1
ATOM 1754 C C . ALA B 1 105 ? 12.008 -10.461 -3.229 1 98 105 ALA B C 1
ATOM 1756 O O . ALA B 1 105 ? 12.234 -9.438 -2.58 1 98 105 ALA B O 1
ATOM 1757 N N . LEU B 1 106 ? 10.828 -10.844 -3.486 1 98.31 106 LEU B N 1
ATOM 1758 C CA . LEU B 1 106 ? 9.586 -10.25 -2.998 1 98.31 106 LEU B CA 1
ATOM 1759 C C . LEU B 1 106 ? 8.5 -11.305 -2.828 1 98.31 106 LEU B C 1
ATOM 1761 O O . LEU B 1 106 ? 8.336 -12.18 -3.686 1 98.31 106 LEU B O 1
ATOM 1765 N N . SER B 1 107 ? 7.809 -11.242 -1.739 1 98.44 107 SER B N 1
ATOM 1766 C CA . SER B 1 107 ? 6.762 -12.227 -1.483 1 98.44 107 SER B CA 1
ATOM 1767 C C . SER B 1 107 ? 5.387 -11.57 -1.422 1 98.44 107 SER B C 1
ATOM 1769 O O . SER B 1 107 ? 5.246 -10.461 -0.905 1 98.44 107 SER B O 1
ATOM 1771 N N . ILE B 1 108 ? 4.43 -12.266 -1.897 1 98.44 108 ILE B N 1
ATOM 1772 C CA . ILE B 1 108 ? 3.035 -11.844 -1.843 1 98.44 108 ILE B CA 1
ATOM 1773 C C . ILE B 1 108 ? 2.221 -12.844 -1.028 1 98.44 108 ILE B C 1
ATOM 1775 O O . ILE B 1 108 ? 2.154 -14.023 -1.374 1 98.44 108 ILE B O 1
ATOM 1779 N N . LYS B 1 109 ? 1.594 -12.352 -0.004 1 98.25 109 LYS B N 1
ATOM 1780 C CA . LYS B 1 109 ? 0.701 -13.164 0.815 1 98.25 109 LYS B CA 1
ATOM 1781 C C . LYS B 1 109 ? -0.759 -12.789 0.581 1 98.25 109 LYS B C 1
ATOM 1783 O O . LYS B 1 109 ? -1.093 -11.602 0.5 1 98.25 109 LYS B O 1
ATOM 1788 N N . TYR B 1 110 ? -1.533 -13.75 0.343 1 97.75 110 TYR B N 1
ATOM 1789 C CA . TYR B 1 110 ? -2.984 -13.602 0.303 1 97.75 110 TYR B CA 1
ATOM 1790 C C . TYR B 1 110 ? -3.646 -14.43 1.395 1 97.75 110 TYR B C 1
ATOM 1792 O O . TYR B 1 110 ? -3.312 -15.602 1.579 1 97.75 110 TYR B O 1
ATOM 1800 N N . SER B 1 111 ? -4.543 -13.805 2.088 1 97.69 111 SER B N 1
ATOM 1801 C CA . SER B 1 111 ? -5.262 -14.492 3.15 1 97.69 111 SER B CA 1
ATOM 1802 C C . SER B 1 111 ? -6.758 -14.195 3.088 1 97.69 111 SER B C 1
ATOM 1804 O O . SER B 1 111 ? -7.16 -13.078 2.77 1 97.69 111 SER B O 1
ATOM 1806 N N . ARG B 1 112 ? -7.547 -15.18 3.385 1 96.69 112 ARG B N 1
ATOM 1807 C CA . ARG B 1 112 ? -8.992 -14.992 3.479 1 96.69 112 ARG B CA 1
ATOM 1808 C C . ARG B 1 112 ? -9.578 -15.812 4.625 1 96.69 112 ARG B C 1
ATOM 1810 O O . ARG B 1 112 ? -9.016 -16.844 5.008 1 96.69 112 ARG B O 1
ATOM 1817 N N . THR B 1 113 ? -10.602 -15.383 5.195 1 96.38 113 THR B N 1
ATOM 1818 C CA . THR B 1 113 ? -11.305 -16.109 6.25 1 96.38 113 THR B CA 1
ATOM 1819 C C . THR B 1 113 ? -11.859 -17.438 5.723 1 96.38 113 THR B C 1
ATOM 1821 O O . THR B 1 113 ? -12.406 -17.484 4.617 1 96.38 113 THR B O 1
ATOM 1824 N N . ALA B 1 114 ? -11.648 -18.422 6.52 1 94.12 114 ALA B N 1
ATOM 1825 C CA . ALA B 1 114 ? -12.156 -19.719 6.117 1 94.12 114 ALA B CA 1
ATOM 1826 C C . ALA B 1 114 ? -13.648 -19.656 5.809 1 94.12 114 ALA B C 1
ATOM 1828 O O . ALA B 1 114 ? -14.422 -19.047 6.547 1 94.12 114 ALA B O 1
ATOM 1829 N N . GLY B 1 115 ? -14.055 -20.312 4.727 1 92.25 115 GLY B N 1
ATOM 1830 C CA . GLY B 1 115 ? -15.461 -20.359 4.348 1 92.25 115 GLY B CA 1
ATOM 1831 C C . GLY B 1 115 ? -15.891 -19.172 3.508 1 92.25 115 GLY B C 1
ATOM 1832 O O . GLY B 1 115 ? -16.953 -19.188 2.902 1 92.25 115 GLY B O 1
ATOM 1833 N N . HIS B 1 116 ? -15.086 -18.172 3.562 1 93.56 116 HIS B N 1
ATOM 1834 C CA . HIS B 1 116 ? -15.398 -17 2.746 1 93.56 116 HIS B CA 1
ATOM 1835 C C . HIS B 1 116 ? -14.914 -17.188 1.312 1 93.56 116 HIS B C 1
ATOM 1837 O O . HIS B 1 116 ? -13.812 -17.703 1.086 1 93.56 116 HIS B O 1
ATOM 1843 N N . SER B 1 117 ? -15.68 -16.703 0.318 1 93.44 117 SER B N 1
ATOM 1844 C CA . SER B 1 117 ? -15.297 -16.828 -1.086 1 93.44 117 SER B CA 1
ATOM 1845 C C . SER B 1 117 ? -14.141 -15.898 -1.428 1 93.44 117 SER B C 1
ATOM 1847 O O . SER B 1 117 ? -14.016 -14.805 -0.861 1 93.44 117 SER B O 1
ATOM 1849 N N . ALA B 1 118 ? -13.352 -16.281 -2.328 1 93.94 118 ALA B N 1
ATOM 1850 C CA . ALA B 1 118 ? -12.211 -15.477 -2.752 1 93.94 118 ALA B CA 1
ATOM 1851 C C . ALA B 1 118 ? -12.633 -14.391 -3.734 1 93.94 118 ALA B C 1
ATOM 1853 O O . ALA B 1 118 ? -13.391 -14.648 -4.672 1 93.94 118 ALA B O 1
ATOM 1854 N N . SER B 1 119 ? -12.203 -13.195 -3.465 1 95.5 119 SER B N 1
ATOM 1855 C CA . SER B 1 119 ? -12.375 -12.125 -4.441 1 95.5 119 SER B CA 1
ATOM 1856 C C . SER B 1 119 ? -11.414 -12.281 -5.613 1 95.5 119 SER B C 1
ATOM 1858 O O . SER B 1 119 ? -10.391 -12.961 -5.492 1 95.5 119 SER B O 1
ATOM 1860 N N . SER B 1 120 ? -11.742 -11.719 -6.699 1 94.44 120 SER B N 1
ATOM 1861 C CA . SER B 1 120 ? -10.859 -11.75 -7.863 1 94.44 120 SER B CA 1
ATOM 1862 C C . SER B 1 120 ? -9.797 -10.656 -7.777 1 94.44 120 SER B C 1
ATOM 1864 O O . SER B 1 120 ? -10.094 -9.523 -7.414 1 94.44 120 SER B O 1
ATOM 1866 N N . PHE B 1 121 ? -8.617 -11.031 -8.102 1 96 121 PHE B N 1
ATOM 1867 C CA . PHE B 1 121 ? -7.551 -10.039 -8.203 1 96 121 PHE B CA 1
ATOM 1868 C C . PHE B 1 121 ? -6.477 -10.508 -9.18 1 96 121 PHE B C 1
ATOM 1870 O O . PHE B 1 121 ? -6.395 -11.695 -9.5 1 96 121 PHE B O 1
ATOM 1877 N N . ASP B 1 122 ? -5.711 -9.594 -9.656 1 96.56 122 ASP B N 1
ATOM 1878 C CA . ASP B 1 122 ? -4.539 -9.867 -10.477 1 96.56 122 ASP B CA 1
ATOM 1879 C C . ASP B 1 122 ? -3.318 -9.102 -9.977 1 96.56 122 ASP B C 1
ATOM 1881 O O . ASP B 1 122 ? -3.418 -7.918 -9.641 1 96.56 122 ASP B O 1
ATOM 1885 N N . ILE B 1 123 ? -2.273 -9.844 -9.914 1 97.5 123 ILE B N 1
ATOM 1886 C CA . ILE B 1 123 ? -0.994 -9.242 -9.547 1 97.5 123 ILE B CA 1
ATOM 1887 C C . ILE B 1 123 ? 0.052 -9.562 -10.609 1 97.5 123 ILE B C 1
ATOM 1889 O O . ILE B 1 123 ? 0.281 -10.734 -10.93 1 97.5 123 ILE B O 1
ATOM 1893 N N . TYR B 1 124 ? 0.639 -8.5 -11.078 1 97.62 124 TYR B N 1
ATOM 1894 C CA . TYR B 1 124 ? 1.681 -8.68 -12.078 1 97.62 124 TYR B CA 1
ATOM 1895 C C . TYR B 1 124 ? 3.064 -8.477 -11.477 1 97.62 124 TYR B C 1
ATOM 1897 O O . TYR B 1 124 ? 3.246 -7.625 -10.602 1 97.62 124 TYR B O 1
ATOM 1905 N N . TYR B 1 125 ? 3.986 -9.297 -12.008 1 97.38 125 TYR B N 1
ATOM 1906 C CA . TYR B 1 125 ? 5.348 -9.117 -11.523 1 97.38 125 TYR B CA 1
ATOM 1907 C C . TYR B 1 125 ? 6.352 -9.234 -12.664 1 97.38 125 TYR B C 1
ATOM 1909 O O . TYR B 1 125 ? 6.062 -9.844 -13.695 1 97.38 125 TYR B O 1
ATOM 1917 N N . TYR B 1 126 ? 7.461 -8.539 -12.453 1 96.12 126 TYR B N 1
ATOM 1918 C CA . TYR B 1 126 ? 8.57 -8.672 -13.391 1 96.12 126 TYR B CA 1
ATOM 1919 C C . TYR B 1 126 ? 9.906 -8.43 -12.688 1 96.12 126 TYR B C 1
ATOM 1921 O O . TYR B 1 126 ? 9.977 -7.664 -11.727 1 96.12 126 TYR B O 1
ATOM 1929 N N . GLY B 1 127 ? 10.867 -9.219 -13.031 1 92.44 127 GLY B N 1
ATOM 1930 C CA . GLY B 1 127 ? 12.234 -9.039 -12.562 1 92.44 127 GLY B CA 1
ATOM 1931 C C . GLY B 1 127 ? 13.109 -8.273 -13.539 1 92.44 127 GLY B C 1
ATOM 1932 O O . GLY B 1 127 ? 12.906 -8.352 -14.75 1 92.44 127 GLY B O 1
ATOM 1933 N N . ASP B 1 128 ? 13.797 -7.305 -13.031 1 78.06 128 ASP B N 1
ATOM 1934 C CA . ASP B 1 128 ? 14.742 -6.625 -13.914 1 78.06 128 ASP B CA 1
ATOM 1935 C C . ASP B 1 128 ? 15.789 -7.598 -14.445 1 78.06 128 ASP B C 1
ATOM 1937 O O . ASP B 1 128 ? 16.094 -8.609 -13.805 1 78.06 128 ASP B O 1
ATOM 1941 N N . SER B 1 129 ? 15.867 -7.781 -15.812 1 56.78 129 SER B N 1
ATOM 1942 C CA . SER B 1 129 ? 16.906 -8.594 -16.422 1 56.78 129 SER B CA 1
ATOM 1943 C C . SER B 1 129 ? 18.25 -7.863 -16.438 1 56.78 129 SER B C 1
ATOM 1945 O O . SER B 1 129 ? 18.281 -6.629 -16.438 1 56.78 129 SER B O 1
#

Solvent-accessible surface area (backbone atoms only — not comparable to full-atom values): 13915 Å² total; per-residue (Å²): 137,80,74,75,76,77,73,77,80,73,74,64,75,73,67,69,74,65,71,66,75,62,32,55,73,45,75,40,50,80,42,67,64,60,56,52,39,46,43,54,44,83,63,89,70,42,71,27,46,33,36,39,39,36,56,89,94,22,31,29,36,38,39,29,61,52,39,70,41,54,68,95,42,27,33,38,31,48,20,53,19,56,87,86,43,59,50,46,24,40,30,22,35,32,37,51,27,40,48,70,30,89,40,26,24,30,16,41,35,38,38,40,44,84,94,57,81,72,54,75,44,53,36,37,38,35,30,56,128,135,82,76,76,76,75,72,79,80,73,76,63,74,73,68,70,74,65,74,67,75,64,30,55,72,46,74,41,50,79,43,65,65,59,55,51,40,46,43,53,44,83,63,88,71,43,71,27,46,32,34,39,41,35,54,88,93,22,31,29,35,38,40,28,62,53,38,66,41,53,68,96,42,28,35,38,31,48,22,53,19,57,88,86,43,59,49,47,24,38,30,22,35,33,37,51,28,42,48,71,31,90,40,26,24,28,16,41,34,39,40,41,43,84,94,57,81,72,54,74,46,52,35,38,39,37,30,56,126

InterPro domains:
  IPR000124 Spermadhesin [PS00985] (27-51)
  IPR000124 Spermadhesin [PS00986] (71-92)
  IPR000859 CUB domain [PF00431] (27-125)
  IPR000859 CUB domain [PS01180] (27-128)
  IPR000859 CUB domain [SM00042] (27-128)
  IPR000859 CUB domain [cd00041] (27-126)
  IPR035914 Spermadhesin, CUB domain superfamily [G3DSA:2.60.120.290] (20-128)
  IPR035914 Spermadhesin, CUB domain superfamily [SSF49854] (24-126)